Protein AF-A0A7S2C5J1-F1 (afdb_monomer_lite)

Secondary structure (DSSP, 8-state):
----PPPP--HHHHHHHHHHHHHHHHHHHHHHHHHHHHHHHHHHHTSS--------------PPPPP-----PPPPPTT-HHHHSPPPTT---SB-TTT-PBPPTT-SS-SSHHHHHHHHHHH-HHHHHHHHHHHHTTB-TTT--BHHHHHHHHHHHHHHHTTTT-HHHHHHHHHHHHHT-GGGTT-TTTS-B---SS---BPTTSSEEEEESS-GGGTGGG--GGGEEEEEHHHHHHHHHHHHHHHHHHHHHHHHHHHHHHHHHHHHTSS----

InterPro domains:
  IPR002711 HNH endonuclease [PF01844] (207-241)
  IPR003615 HNH nuclease [cd00085] (208-240)

Organism: NCBI:txid236787

Radius of gyration: 29.22 Å; chains: 1; bounding box: 83×90×85 Å

Foldseek 3Di:
DDDDDDDDDDPPVVVVVVVVVVVVVVVVVVVVVVVVVVVVVVVVVVPPDDDDDDDDDDDDDDDDDDDPPPDPDPQPPLDPVVLNDDAPPPAADCAASAPRHGDDPPHRHHNDVVSVQLVCCQVPQVSLVVVQCVVVVLAAPPLRDNLVVLLVVLQVLQVVCLVVLDPVVSLVSNVVSLVVDPSSPPLRPQFDWDPDSRGIDGDVQRFKHWAFCQHVVNPRNSDHSVRIGIHTSRVVVVVVVVVVVVVVVVVVVVVVVVVVVVVVVVVVPPPDDDD

pLDDT: mean 73.04, std 21.31, range [29.31, 97.5]

Structure (mmCIF, N/CA/C/O backbone):
data_AF-A0A7S2C5J1-F1
#
_entry.id   AF-A0A7S2C5J1-F1
#
loop_
_atom_site.group_PDB
_atom_site.id
_atom_site.type_symbol
_atom_site.label_atom_id
_atom_site.label_alt_id
_atom_site.label_comp_id
_atom_site.label_asym_id
_atom_site.label_entity_id
_atom_site.label_seq_id
_atom_site.pdbx_PDB_ins_code
_atom_site.Cartn_x
_atom_site.Cartn_y
_atom_site.Cartn_z
_atom_site.occupancy
_atom_site.B_iso_or_equiv
_atom_site.auth_seq_id
_atom_site.auth_comp_id
_atom_site.auth_asym_id
_atom_site.auth_atom_id
_atom_site.pdbx_PDB_model_num
ATOM 1 N N . GLN A 1 1 ? 61.183 17.930 15.284 1.00 40.16 1 GLN A N 1
ATOM 2 C CA . GLN A 1 1 ? 60.044 18.868 15.178 1.00 40.16 1 GLN A CA 1
ATOM 3 C C . GLN A 1 1 ? 58.793 18.065 14.850 1.00 40.16 1 GLN A C 1
ATOM 5 O O . GLN A 1 1 ? 58.866 17.142 14.051 1.00 40.16 1 GLN A O 1
ATOM 10 N N . HIS A 1 2 ? 57.712 18.337 15.577 1.00 35.53 2 HIS A N 1
ATOM 11 C CA . HIS A 1 2 ? 56.485 17.540 15.660 1.00 35.53 2 HIS A CA 1
ATOM 12 C C . HIS A 1 2 ? 55.591 17.656 14.410 1.00 35.53 2 HIS A C 1
ATOM 14 O O . HIS A 1 2 ? 55.645 18.650 13.693 1.00 35.53 2 HIS A O 1
ATOM 20 N N . GLY A 1 3 ? 54.776 16.620 14.172 1.00 41.25 3 GLY A N 1
ATOM 21 C CA . GLY A 1 3 ? 53.994 16.407 12.952 1.00 41.25 3 GLY A CA 1
ATOM 22 C C . GLY A 1 3 ? 52.766 17.299 12.725 1.00 41.25 3 GLY A C 1
ATOM 23 O O . GLY A 1 3 ? 52.259 17.964 13.624 1.00 41.25 3 GLY A O 1
ATOM 24 N N . MET A 1 4 ? 52.246 17.228 11.495 1.00 36.81 4 MET A N 1
ATOM 25 C CA . MET A 1 4 ? 50.980 17.830 11.069 1.00 36.81 4 MET A CA 1
ATOM 26 C C . MET A 1 4 ? 50.003 16.736 10.616 1.00 36.81 4 MET A C 1
ATOM 28 O O . MET A 1 4 ? 50.278 15.941 9.720 1.00 36.81 4 MET A O 1
ATOM 32 N N . LYS A 1 5 ? 48.855 16.707 11.296 1.00 37.84 5 LYS A N 1
ATOM 33 C CA . LYS A 1 5 ? 47.722 15.789 11.139 1.00 37.84 5 LYS A CA 1
ATOM 34 C C . LYS A 1 5 ? 46.951 16.087 9.844 1.00 37.84 5 LYS A C 1
ATOM 36 O O . LYS A 1 5 ? 46.582 17.235 9.611 1.00 37.84 5 LYS A O 1
ATOM 41 N N . GLN A 1 6 ? 46.603 15.062 9.063 1.00 37.94 6 GLN A N 1
ATOM 42 C CA . GLN A 1 6 ? 45.560 15.178 8.035 1.00 37.94 6 GLN A CA 1
ATOM 43 C C . GLN A 1 6 ? 44.171 14.985 8.670 1.00 37.94 6 GLN A C 1
ATOM 45 O O . GLN A 1 6 ? 43.900 13.964 9.299 1.00 37.94 6 GLN A O 1
ATOM 50 N N . GLY A 1 7 ? 43.304 15.993 8.533 1.00 42.19 7 GLY A N 1
ATOM 51 C CA . GLY A 1 7 ? 41.896 15.974 8.954 1.00 42.19 7 GLY A CA 1
ATOM 52 C C . GLY A 1 7 ? 40.923 15.546 7.835 1.00 42.19 7 GLY A C 1
ATOM 53 O O . GLY A 1 7 ? 41.311 15.464 6.670 1.00 42.19 7 GLY A O 1
ATOM 54 N N . PRO A 1 8 ? 39.639 15.286 8.155 1.00 43.66 8 PRO A N 1
ATOM 55 C CA . PRO A 1 8 ? 38.745 14.460 7.343 1.00 43.66 8 PRO A CA 1
ATOM 56 C C . PRO A 1 8 ? 37.988 15.259 6.269 1.00 43.66 8 PRO A C 1
ATOM 58 O O . PRO A 1 8 ? 37.333 16.258 6.574 1.00 43.66 8 PRO A O 1
ATOM 61 N N . LYS A 1 9 ? 37.960 14.779 5.017 1.00 53.84 9 LYS A N 1
ATOM 62 C CA . LYS A 1 9 ? 37.044 15.289 3.975 1.00 53.84 9 LYS A CA 1
ATOM 63 C C . LYS A 1 9 ? 36.383 14.163 3.157 1.00 53.84 9 LYS A C 1
ATOM 65 O O . LYS A 1 9 ? 36.903 13.795 2.116 1.00 53.84 9 LYS A O 1
ATOM 70 N N . PRO A 1 10 ? 35.194 13.678 3.577 1.00 51.25 10 PRO A N 1
ATOM 71 C CA . PRO A 1 10 ? 34.265 13.011 2.650 1.00 51.25 10 PRO A CA 1
ATOM 72 C C . PRO A 1 10 ? 32.848 13.632 2.597 1.00 51.25 10 PRO A C 1
ATOM 74 O O . PRO A 1 10 ? 32.006 13.202 1.815 1.00 51.25 10 PRO A O 1
ATOM 77 N N . LYS A 1 11 ? 32.530 14.652 3.412 1.00 52.25 11 LYS A N 1
ATOM 78 C CA . LYS A 1 11 ? 31.136 15.138 3.558 1.00 52.25 11 LYS A CA 1
ATOM 79 C C . LYS A 1 11 ? 30.675 16.152 2.497 1.00 52.25 11 LYS A C 1
ATOM 81 O O . LYS A 1 11 ? 29.493 16.170 2.170 1.00 52.25 11 LYS A O 1
ATOM 86 N N . LYS A 1 12 ? 31.569 16.981 1.941 1.00 46.84 12 LYS A N 1
ATOM 87 C CA . LYS A 1 12 ? 31.184 18.040 0.980 1.00 46.84 12 LYS A CA 1
ATOM 88 C C . LYS A 1 12 ? 30.823 17.487 -0.406 1.00 46.84 12 LYS A C 1
ATOM 90 O O . LYS A 1 12 ? 29.844 17.933 -0.997 1.00 46.84 12 LYS A O 1
ATOM 95 N N . GLU A 1 13 ? 31.526 16.458 -0.877 1.00 50.94 13 GLU A N 1
ATOM 96 C CA . GLU A 1 13 ? 31.226 15.809 -2.164 1.00 50.94 13 GLU A CA 1
ATOM 97 C C . GLU A 1 13 ? 29.909 15.022 -2.139 1.00 50.94 13 GLU A C 1
ATOM 99 O O . GLU A 1 13 ? 29.147 15.047 -3.105 1.00 50.94 13 GLU A O 1
ATOM 104 N N . ALA A 1 14 ? 29.586 14.383 -1.010 1.00 50.41 14 ALA A N 1
ATOM 105 C CA . ALA A 1 14 ? 28.314 13.685 -0.833 1.00 50.41 14 ALA A CA 1
ATOM 106 C C . ALA A 1 14 ? 27.110 14.647 -0.880 1.00 50.41 14 ALA A C 1
ATOM 108 O O . ALA A 1 14 ? 26.064 14.314 -1.441 1.00 50.41 14 ALA A O 1
ATOM 109 N N . ILE A 1 15 ? 27.264 15.860 -0.335 1.00 54.00 15 ILE A N 1
ATOM 110 C CA . ILE A 1 15 ? 26.238 16.911 -0.392 1.00 54.00 15 ILE A CA 1
ATOM 111 C C . ILE A 1 15 ? 26.085 17.434 -1.827 1.00 54.00 15 ILE A C 1
ATOM 113 O O . ILE A 1 15 ? 24.958 17.552 -2.305 1.00 54.00 15 ILE A O 1
ATOM 117 N N . ALA A 1 16 ? 27.188 17.656 -2.548 1.00 54.34 16 ALA A N 1
ATOM 118 C CA . ALA A 1 16 ? 27.154 18.098 -3.944 1.00 54.34 16 ALA A CA 1
ATOM 119 C C . ALA A 1 16 ? 26.449 17.085 -4.868 1.00 54.34 16 ALA A C 1
ATOM 121 O O . ALA A 1 16 ? 25.586 17.468 -5.659 1.00 54.34 16 ALA A O 1
ATOM 122 N N . ARG A 1 17 ? 26.724 15.780 -4.710 1.00 52.84 17 ARG A N 1
ATOM 123 C CA . ARG A 1 17 ? 26.042 14.712 -5.470 1.00 52.84 17 ARG A CA 1
ATOM 124 C C . ARG A 1 17 ? 24.546 14.638 -5.161 1.00 52.84 17 ARG A C 1
ATOM 126 O O . ARG A 1 17 ? 23.737 14.421 -6.060 1.00 52.84 17 ARG A O 1
ATOM 133 N N . ARG A 1 18 ? 24.162 14.863 -3.901 1.00 52.12 18 ARG A N 1
ATOM 134 C CA . ARG A 1 18 ? 22.754 14.891 -3.485 1.00 52.12 18 ARG A CA 1
ATOM 135 C C . ARG A 1 18 ? 22.021 16.097 -4.081 1.00 52.12 18 ARG A C 1
ATOM 137 O O . ARG A 1 18 ? 20.921 15.926 -4.590 1.00 52.12 18 ARG A O 1
ATOM 144 N N . LEU A 1 19 ? 22.643 17.278 -4.099 1.00 53.88 19 LEU A N 1
ATOM 145 C CA . LEU A 1 19 ? 22.075 18.484 -4.717 1.00 53.88 19 LEU A CA 1
ATOM 146 C C . LEU A 1 19 ? 21.948 18.364 -6.246 1.00 53.88 19 LEU A C 1
ATOM 148 O O . LEU A 1 19 ? 20.941 18.797 -6.804 1.00 53.88 19 LEU A O 1
ATOM 152 N N . ALA A 1 20 ? 22.907 17.721 -6.919 1.00 53.84 20 ALA A N 1
ATOM 153 C CA . ALA A 1 20 ? 22.817 17.434 -8.353 1.00 53.84 20 ALA A CA 1
ATOM 154 C C . ALA A 1 20 ? 21.648 16.484 -8.683 1.00 53.84 20 ALA A C 1
ATOM 156 O O . ALA A 1 20 ? 20.901 16.727 -9.630 1.00 53.84 20 ALA A O 1
ATOM 157 N N . GLY A 1 21 ? 21.427 15.458 -7.849 1.00 50.69 21 GLY A N 1
ATOM 158 C CA . GLY A 1 21 ? 20.279 14.554 -7.972 1.00 50.69 21 GLY A CA 1
ATOM 159 C C . GLY A 1 21 ? 18.924 15.248 -7.778 1.00 50.69 21 GLY A C 1
ATOM 160 O O . GLY A 1 21 ? 17.979 14.939 -8.501 1.00 50.69 21 GLY A O 1
ATOM 161 N N . LEU A 1 22 ? 18.830 16.224 -6.863 1.00 46.53 22 LEU A N 1
ATOM 162 C CA . LEU A 1 22 ? 17.614 17.033 -6.698 1.00 46.53 22 LEU A CA 1
ATOM 163 C C . LEU A 1 22 ? 17.336 17.919 -7.923 1.00 46.53 22 LEU A C 1
ATOM 165 O O . LEU A 1 22 ? 16.190 17.996 -8.356 1.00 46.53 22 LEU A O 1
ATOM 169 N N . ARG A 1 23 ? 18.366 18.532 -8.523 1.00 45.72 23 ARG A N 1
ATOM 170 C CA . ARG A 1 23 ? 18.203 19.354 -9.737 1.00 45.72 23 ARG A CA 1
ATOM 171 C C . ARG A 1 23 ? 17.744 18.530 -10.944 1.00 45.72 23 ARG A C 1
ATOM 173 O O . ARG A 1 23 ? 16.909 18.988 -11.713 1.00 45.72 23 ARG A O 1
ATOM 180 N N . HIS A 1 24 ? 18.242 17.302 -11.101 1.00 49.94 24 HIS A N 1
ATOM 181 C CA . HIS A 1 24 ? 17.765 16.402 -12.160 1.00 49.94 24 HIS A CA 1
ATOM 182 C C . HIS A 1 24 ? 16.315 15.949 -11.949 1.00 49.94 24 HIS A C 1
ATOM 184 O O . HIS A 1 24 ? 15.566 15.861 -12.918 1.00 49.94 24 HIS A O 1
ATOM 190 N N . ALA A 1 25 ? 15.895 15.719 -10.701 1.00 43.72 25 ALA A N 1
ATOM 191 C CA . ALA A 1 25 ? 14.503 15.391 -10.392 1.00 43.72 25 ALA A CA 1
ATOM 192 C C . ALA A 1 25 ? 13.550 16.564 -10.695 1.00 43.72 25 ALA A C 1
ATOM 194 O O . ALA A 1 25 ? 12.514 16.354 -11.318 1.00 43.72 25 ALA A O 1
ATOM 195 N N . GLN A 1 26 ? 13.937 17.794 -10.342 1.00 53.88 26 GLN A N 1
ATOM 196 C CA . GLN A 1 26 ? 13.155 19.005 -10.631 1.00 53.88 26 GLN A CA 1
ATOM 197 C C . GLN A 1 26 ? 13.023 19.271 -12.140 1.00 53.88 26 GLN A C 1
ATOM 199 O O . GLN A 1 26 ? 11.945 19.621 -12.615 1.00 53.88 26 GLN A O 1
ATOM 204 N N . ASN A 1 27 ? 14.085 19.035 -12.918 1.00 55.38 27 ASN A N 1
ATOM 205 C CA . ASN A 1 27 ? 14.039 19.189 -14.375 1.00 55.38 27 ASN A CA 1
ATOM 206 C C . ASN A 1 27 ? 13.162 18.119 -15.056 1.00 55.38 27 ASN A C 1
ATOM 208 O O . ASN A 1 27 ? 12.497 18.412 -16.048 1.00 55.38 27 ASN A O 1
ATOM 212 N N . ALA A 1 28 ? 13.125 16.893 -14.522 1.00 50.06 28 ALA A N 1
ATOM 213 C CA . ALA A 1 28 ? 12.236 15.839 -15.015 1.00 50.06 28 ALA A CA 1
ATOM 214 C C . ALA A 1 28 ? 10.756 16.134 -14.701 1.00 50.06 28 ALA A C 1
ATOM 216 O O . ALA A 1 28 ? 9.883 15.863 -15.523 1.00 50.06 28 ALA A O 1
ATOM 217 N N . GLU A 1 29 ? 10.475 16.735 -13.543 1.00 49.72 29 GLU A N 1
ATOM 218 C CA . GLU A 1 29 ? 9.134 17.181 -13.153 1.00 49.72 29 GLU A CA 1
ATOM 219 C C . GLU A 1 29 ? 8.631 18.331 -14.045 1.00 49.72 29 GLU A C 1
ATOM 221 O O . GLU A 1 29 ? 7.502 18.279 -14.536 1.00 49.72 29 GLU A O 1
ATOM 226 N N . ALA A 1 30 ? 9.494 19.303 -14.365 1.00 51.12 30 ALA A N 1
ATOM 227 C CA . ALA A 1 30 ? 9.176 20.385 -15.302 1.00 51.12 30 ALA A CA 1
ATOM 228 C C . ALA A 1 30 ? 8.876 19.872 -16.728 1.00 51.12 30 ALA A C 1
ATOM 230 O O . ALA A 1 30 ? 7.955 20.362 -17.382 1.00 51.12 30 ALA A O 1
ATOM 231 N N . ALA A 1 31 ? 9.598 18.845 -17.193 1.00 51.91 31 ALA A N 1
ATOM 232 C CA . ALA A 1 31 ? 9.354 18.213 -18.494 1.00 51.91 31 ALA A CA 1
ATOM 233 C C . ALA A 1 31 ? 8.041 17.401 -18.543 1.00 51.91 31 ALA A C 1
ATOM 235 O O . ALA A 1 31 ? 7.413 17.285 -19.594 1.00 51.91 31 ALA A O 1
ATOM 236 N N . LEU A 1 32 ? 7.595 16.843 -17.412 1.00 49.22 32 LEU A N 1
ATOM 237 C CA . LEU A 1 32 ? 6.304 16.151 -17.320 1.00 49.22 32 LEU A CA 1
ATOM 238 C C . LEU A 1 32 ? 5.129 17.138 -17.273 1.00 49.22 32 LEU A C 1
ATOM 240 O O . LEU A 1 32 ? 4.092 16.881 -17.886 1.00 49.22 32 LEU A O 1
ATOM 244 N N . GLN A 1 33 ? 5.295 18.282 -16.605 1.00 54.78 33 GLN A N 1
ATOM 245 C CA . GLN A 1 33 ? 4.270 19.328 -16.535 1.00 54.78 33 GLN A CA 1
ATOM 246 C C . GLN A 1 33 ? 4.072 20.048 -17.880 1.00 54.78 33 GLN A C 1
ATOM 248 O O . GLN A 1 33 ? 2.931 20.311 -18.265 1.00 54.78 33 GLN A O 1
ATOM 253 N N . SER A 1 34 ? 5.141 20.291 -18.648 1.00 53.09 34 SER A N 1
ATOM 254 C CA . SER A 1 34 ? 5.028 20.874 -19.995 1.00 53.09 34 SER A CA 1
ATOM 255 C C . SER A 1 34 ? 4.317 19.936 -20.982 1.00 53.09 34 SER A C 1
ATOM 257 O O . SER A 1 34 ? 3.474 20.385 -21.760 1.00 53.09 34 SER A O 1
ATOM 259 N N . ASN A 1 35 ? 4.563 18.624 -20.889 1.00 47.28 35 ASN A N 1
ATOM 260 C CA . ASN A 1 35 ? 3.868 17.605 -21.683 1.00 47.28 35 ASN A CA 1
ATOM 261 C C . ASN A 1 35 ? 2.392 17.419 -21.279 1.00 47.28 35 ASN A C 1
ATOM 263 O O . ASN A 1 35 ? 1.554 17.056 -22.107 1.00 47.28 35 ASN A O 1
ATOM 267 N N . ALA A 1 36 ? 2.040 17.683 -20.017 1.00 47.34 36 ALA A N 1
ATOM 268 C CA . ALA A 1 36 ? 0.648 17.688 -19.570 1.00 47.34 36 ALA A CA 1
ATOM 269 C C . ALA A 1 36 ? -0.124 18.907 -20.112 1.00 47.34 36 ALA A C 1
ATOM 271 O O . ALA A 1 36 ? -1.278 18.767 -20.524 1.00 47.34 36 ALA A O 1
ATOM 272 N N . ALA A 1 37 ? 0.520 20.078 -20.187 1.00 49.12 37 ALA A N 1
ATOM 273 C CA . ALA A 1 37 ? -0.078 21.299 -20.728 1.00 49.12 37 ALA A CA 1
ATOM 274 C C . ALA A 1 37 ? -0.353 21.207 -22.243 1.00 49.12 37 ALA A C 1
ATOM 276 O O . ALA A 1 37 ? -1.435 21.582 -22.696 1.00 49.12 37 ALA A O 1
ATOM 277 N N . THR A 1 38 ? 0.562 20.628 -23.028 1.00 49.28 38 THR A N 1
ATOM 278 C CA . THR A 1 38 ? 0.371 20.407 -24.478 1.00 49.28 38 THR A CA 1
ATOM 279 C C . THR A 1 38 ? -0.701 19.355 -24.792 1.00 49.28 38 THR A C 1
ATOM 281 O O . THR A 1 38 ? -1.376 19.416 -25.824 1.00 49.28 38 THR A O 1
ATOM 284 N N . ARG A 1 39 ? -0.936 18.406 -23.879 1.00 47.00 39 ARG A N 1
ATOM 285 C CA . ARG A 1 39 ? -1.997 17.393 -24.003 1.00 47.00 39 ARG A CA 1
ATOM 286 C C . ARG A 1 39 ? -3.384 17.911 -23.593 1.00 47.00 39 ARG A C 1
ATOM 288 O O . ARG A 1 39 ? -4.396 17.396 -24.064 1.00 47.00 39 ARG A O 1
ATOM 295 N N . ALA A 1 40 ? -3.450 18.949 -22.758 1.00 46.38 40 ALA A N 1
ATOM 296 C CA . ALA A 1 40 ? -4.702 19.614 -22.395 1.00 46.38 40 ALA A CA 1
ATOM 297 C C . ALA A 1 40 ? -5.216 20.548 -23.509 1.00 46.38 40 ALA A C 1
ATOM 299 O O . ALA A 1 40 ? -6.418 20.586 -23.776 1.00 46.38 40 ALA A O 1
ATOM 300 N N . THR A 1 41 ? -4.322 21.241 -24.223 1.00 49.09 41 THR A N 1
ATOM 301 C CA . THR A 1 41 ? -4.695 22.160 -25.317 1.00 49.09 41 THR A CA 1
ATOM 302 C C . THR A 1 41 ? -5.180 21.434 -26.575 1.00 49.09 41 THR A C 1
ATOM 304 O O . THR A 1 41 ? -6.093 21.909 -27.250 1.00 49.09 41 THR A O 1
ATOM 307 N N . THR A 1 42 ? -4.652 20.240 -26.859 1.00 49.53 42 THR A N 1
ATOM 308 C CA . THR A 1 42 ? -5.108 19.389 -27.977 1.00 49.53 42 THR A CA 1
ATOM 309 C C . THR A 1 42 ? -6.482 18.761 -27.725 1.00 49.53 42 THR A C 1
ATOM 311 O O . THR A 1 42 ? -7.263 18.605 -28.662 1.00 49.53 42 THR A O 1
ATOM 314 N N . LYS A 1 43 ? -6.836 18.485 -26.461 1.00 42.91 43 LYS A N 1
ATOM 315 C CA . LYS A 1 43 ? -8.164 17.974 -26.075 1.00 42.91 43 LYS A CA 1
ATOM 316 C C . LYS A 1 43 ? -9.252 19.058 -26.070 1.00 42.91 43 LYS A C 1
ATOM 318 O O . LYS A 1 43 ? -10.406 18.747 -26.339 1.00 42.91 43 LYS A O 1
ATOM 323 N N . ALA A 1 44 ? -8.899 20.319 -25.815 1.00 42.97 44 ALA A N 1
ATOM 324 C CA . ALA A 1 44 ? -9.846 21.437 -25.868 1.00 42.97 44 ALA A CA 1
ATOM 325 C C . ALA A 1 44 ? -10.217 21.846 -27.308 1.00 42.97 44 ALA A C 1
ATOM 327 O O . ALA A 1 44 ? -11.329 22.309 -27.540 1.00 42.97 44 ALA A O 1
ATOM 328 N N . LYS A 1 45 ? -9.321 21.643 -28.286 1.00 40.72 45 LYS A N 1
ATOM 329 C CA . LYS A 1 45 ? -9.561 22.023 -29.692 1.00 40.72 45 LYS A CA 1
ATOM 330 C C . LYS A 1 45 ? -10.379 20.994 -30.490 1.00 40.72 45 LYS A C 1
ATOM 332 O O . LYS A 1 45 ? -10.937 21.345 -31.521 1.00 40.72 45 LYS A O 1
ATOM 337 N N . ALA A 1 46 ? -10.489 19.757 -29.999 1.00 44.47 46 ALA A N 1
ATOM 338 C CA . ALA A 1 46 ? -11.265 18.688 -30.637 1.00 44.47 46 ALA A CA 1
ATOM 339 C C . ALA A 1 46 ? -12.775 18.724 -30.312 1.00 44.47 46 ALA A C 1
ATOM 341 O O . ALA A 1 46 ? -13.550 18.027 -30.958 1.00 44.47 46 ALA A O 1
ATOM 342 N N . SER A 1 47 ? -13.201 19.533 -29.336 1.00 42.41 47 SER A N 1
ATOM 343 C CA . SER A 1 47 ? -14.581 19.533 -28.818 1.00 42.41 47 SER A CA 1
ATOM 344 C C . SER A 1 47 ? -15.467 20.659 -29.373 1.00 42.41 47 SER A C 1
ATOM 346 O O . SER A 1 47 ? -16.619 20.764 -28.964 1.00 42.41 47 SER A O 1
ATOM 348 N N . SER A 1 48 ? -14.957 21.505 -30.280 1.00 41.84 48 SER A N 1
ATOM 349 C CA . SER A 1 48 ? -15.601 22.786 -30.635 1.00 41.84 48 SER A CA 1
ATOM 350 C C . SER A 1 48 ? -16.030 22.939 -32.098 1.00 41.84 48 SER A C 1
ATOM 352 O O . SER A 1 48 ? -16.325 24.054 -32.516 1.00 41.84 48 SER A O 1
ATOM 354 N N . SER A 1 49 ? -16.073 21.879 -32.908 1.00 36.44 49 SER A N 1
ATOM 355 C CA . SER A 1 49 ? -16.488 22.023 -34.311 1.00 36.44 49 SER A CA 1
ATOM 356 C C . SER A 1 49 ? -17.321 20.846 -34.808 1.00 36.44 49 SER A C 1
ATOM 358 O O . SER A 1 49 ? -16.794 19.881 -35.359 1.00 36.44 49 SER A O 1
ATOM 360 N N . SER A 1 50 ? -18.640 20.961 -34.658 1.00 37.59 50 SER A N 1
ATOM 361 C CA . SER A 1 50 ? -19.616 20.177 -35.415 1.00 37.59 50 SER A CA 1
ATOM 362 C C . SER A 1 50 ? -20.772 21.078 -35.863 1.00 37.59 50 SER A C 1
ATOM 364 O O . SER A 1 50 ? -21.666 21.358 -35.069 1.00 37.59 50 SER A O 1
ATOM 366 N N . SER A 1 51 ? -20.758 21.503 -37.133 1.00 32.69 51 SER A N 1
ATOM 367 C CA . SER A 1 51 ? -21.960 21.881 -37.901 1.00 32.69 51 SER A CA 1
ATOM 368 C C . SER A 1 51 ? -21.681 21.985 -39.417 1.00 32.69 51 SER A C 1
ATOM 370 O O . SER A 1 51 ? -21.075 22.945 -39.878 1.00 32.69 51 SER A O 1
ATOM 372 N N . LEU A 1 52 ? -22.117 20.941 -40.137 1.00 33.91 52 LEU A N 1
ATOM 373 C CA . LEU A 1 52 ? -22.780 20.863 -41.459 1.00 33.91 52 LEU A CA 1
ATOM 374 C C . LEU A 1 52 ? -22.410 21.860 -42.591 1.00 33.91 52 LEU A C 1
ATOM 376 O O . LEU A 1 52 ? -22.752 23.035 -42.503 1.00 33.91 52 LEU A O 1
ATOM 380 N N . SER A 1 53 ? -21.937 21.350 -43.745 1.00 32.81 53 SER A N 1
ATOM 381 C CA . SER A 1 53 ? -22.675 21.281 -45.042 1.00 32.81 53 SER A CA 1
ATOM 382 C C . SER A 1 53 ? -21.755 21.073 -46.269 1.00 32.81 53 SER A C 1
ATOM 384 O O . SER A 1 53 ? -20.580 21.417 -46.265 1.00 32.81 53 SER A O 1
ATOM 386 N N . SER A 1 54 ? -22.342 20.459 -47.297 1.00 33.12 54 SER A N 1
ATOM 387 C CA . SER A 1 54 ? -21.816 19.710 -48.452 1.00 33.12 54 SER A CA 1
ATOM 388 C C . SER A 1 54 ? -21.135 20.505 -49.584 1.00 33.12 54 SER A C 1
ATOM 390 O O . SER A 1 54 ? -21.562 21.621 -49.865 1.00 33.12 54 SER A O 1
ATOM 392 N N . SER A 1 55 ? -20.200 19.876 -50.330 1.00 32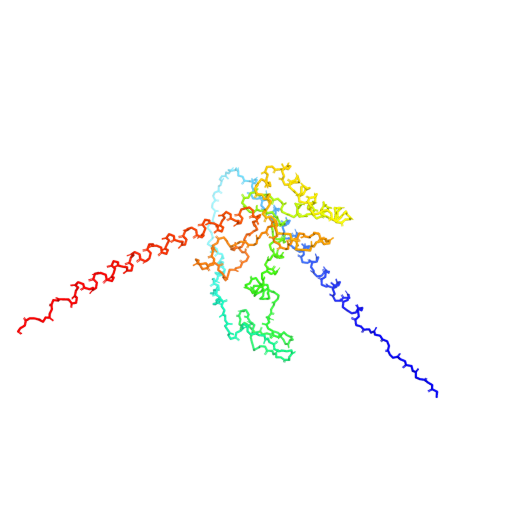.03 55 SER A N 1
ATOM 393 C CA . SER A 1 55 ? -20.218 19.699 -51.813 1.00 32.03 55 SER A CA 1
ATOM 394 C C . SER A 1 55 ? -18.917 19.087 -52.391 1.00 32.03 55 SER A C 1
ATOM 396 O O . SER A 1 55 ? -17.832 19.616 -52.198 1.00 32.03 55 SER A O 1
ATOM 398 N N . SER A 1 56 ? -19.098 17.979 -53.120 1.00 31.22 56 SER A N 1
ATOM 399 C CA . SER A 1 56 ? -18.430 17.441 -54.326 1.00 31.22 56 SER A CA 1
ATOM 400 C C . SER A 1 56 ? -16.905 17.483 -54.593 1.00 31.22 56 SER A C 1
ATOM 402 O O . SER A 1 56 ? -16.301 18.532 -54.762 1.00 31.22 56 SER A O 1
ATOM 404 N N . ALA A 1 57 ? -16.417 16.266 -54.896 1.00 29.81 57 ALA A N 1
ATOM 405 C CA . ALA A 1 57 ? -15.423 15.850 -55.903 1.00 29.81 57 ALA A CA 1
ATOM 406 C C . ALA A 1 57 ? -13.925 16.177 -55.712 1.00 29.81 57 ALA A C 1
ATOM 408 O O . ALA A 1 57 ? -13.476 17.284 -55.973 1.00 29.81 57 ALA A O 1
ATOM 409 N N . ALA A 1 58 ? -13.123 15.143 -55.424 1.00 29.31 58 ALA A N 1
ATOM 410 C CA . ALA A 1 58 ? -12.182 14.538 -56.384 1.00 29.31 58 ALA A CA 1
ATOM 411 C C . ALA A 1 58 ? -11.319 13.465 -55.695 1.00 29.31 58 ALA A C 1
ATOM 413 O O . ALA A 1 58 ? -10.810 13.643 -54.591 1.00 29.31 58 ALA A O 1
ATOM 414 N N . SER A 1 59 ? -11.176 12.333 -56.376 1.00 37.53 59 SER A N 1
ATOM 415 C CA . SER A 1 59 ? -10.396 11.161 -55.993 1.00 37.53 59 SER A CA 1
ATOM 416 C C . SER A 1 59 ? -8.914 11.477 -55.792 1.00 37.53 59 SER A C 1
ATOM 418 O O . SER A 1 59 ? -8.294 12.072 -56.668 1.00 37.53 59 SER A O 1
ATOM 420 N N . SER A 1 60 ? -8.321 10.988 -54.701 1.00 31.59 60 SER A N 1
ATOM 421 C CA . SER A 1 60 ? -6.905 10.598 -54.635 1.00 31.59 60 SER A CA 1
ATOM 422 C C . SER A 1 60 ? -6.678 9.692 -53.428 1.00 31.59 60 SER A C 1
ATOM 424 O O . SER A 1 60 ? -6.829 10.079 -52.273 1.00 31.59 60 SER A O 1
ATOM 426 N N . SER A 1 61 ? -6.352 8.447 -53.741 1.00 43.22 61 SER A N 1
ATOM 427 C CA . SER A 1 61 ? -5.914 7.380 -52.854 1.00 43.22 61 SER A CA 1
ATOM 428 C C . SER A 1 61 ? -4.697 7.786 -52.018 1.00 43.22 61 SER A C 1
ATOM 430 O O . SER A 1 61 ? -3.623 8.019 -52.570 1.00 43.22 61 SER A O 1
ATOM 432 N N . ALA A 1 62 ? -4.839 7.790 -50.693 1.00 32.53 62 ALA A N 1
ATOM 433 C CA . ALA A 1 62 ? -3.716 7.816 -49.763 1.00 32.53 62 ALA A CA 1
ATOM 434 C C . ALA A 1 62 ? -4.025 6.900 -48.571 1.00 32.53 62 ALA A C 1
ATOM 436 O O . ALA A 1 62 ? -4.960 7.124 -47.804 1.00 32.53 62 ALA A O 1
ATOM 437 N N . THR A 1 63 ? -3.255 5.823 -48.464 1.00 43.03 63 THR A N 1
ATOM 438 C CA . THR A 1 63 ? -3.288 4.843 -47.374 1.00 43.03 63 THR A CA 1
ATOM 439 C C . THR A 1 63 ? -2.939 5.493 -46.028 1.00 43.03 63 THR A C 1
ATOM 441 O O . THR A 1 63 ? -2.011 6.305 -45.987 1.00 43.03 63 THR A O 1
ATOM 444 N N . PRO A 1 64 ? -3.600 5.130 -44.914 1.00 39.06 64 PRO A N 1
ATOM 445 C CA . PRO A 1 64 ? -3.230 5.638 -43.597 1.00 39.06 64 PRO A CA 1
ATOM 446 C C . PRO A 1 64 ? -1.873 5.067 -43.137 1.00 39.06 64 PRO A C 1
ATOM 448 O O . PRO A 1 64 ? -1.571 3.906 -43.424 1.00 39.06 64 PRO A O 1
ATOM 451 N N . PRO A 1 65 ? -1.051 5.851 -42.413 1.00 35.12 65 PRO A N 1
ATOM 452 C CA . PRO A 1 65 ? 0.246 5.402 -41.926 1.00 35.12 65 PRO A CA 1
ATOM 453 C C . PRO A 1 65 ? 0.077 4.329 -40.848 1.00 35.12 65 PRO A C 1
ATOM 455 O O . PRO A 1 65 ? -0.572 4.533 -39.821 1.00 35.12 65 PRO A O 1
ATOM 458 N N . THR A 1 66 ? 0.696 3.181 -41.099 1.00 33.38 66 THR A N 1
ATOM 459 C CA . THR A 1 66 ? 0.808 2.041 -40.195 1.00 33.38 66 THR A CA 1
ATOM 460 C C . THR A 1 66 ? 1.449 2.482 -38.879 1.00 33.38 66 THR A C 1
ATOM 462 O O . THR A 1 66 ? 2.602 2.914 -38.840 1.00 33.38 66 THR A O 1
ATOM 465 N N . THR A 1 67 ? 0.707 2.375 -37.782 1.00 37.47 67 THR A N 1
ATOM 466 C CA . THR A 1 67 ? 1.251 2.505 -36.430 1.00 37.47 67 THR A CA 1
ATOM 467 C C . THR A 1 67 ? 2.217 1.343 -36.167 1.00 37.47 67 THR A C 1
ATOM 469 O O . THR A 1 67 ? 1.871 0.192 -36.449 1.00 37.47 67 THR A O 1
ATOM 472 N N . PRO A 1 68 ? 3.433 1.577 -35.635 1.00 37.44 68 PRO A N 1
ATOM 473 C CA . PRO A 1 68 ? 4.299 0.473 -35.260 1.00 37.44 68 PRO A CA 1
ATOM 474 C C . PRO A 1 68 ? 3.675 -0.251 -34.066 1.00 37.44 68 PRO A C 1
ATOM 476 O O . PRO A 1 68 ? 3.539 0.296 -32.971 1.00 37.44 68 PRO A O 1
ATOM 479 N N . SER A 1 69 ? 3.273 -1.491 -34.326 1.00 32.72 69 SER A N 1
ATOM 480 C CA . SER A 1 69 ? 2.818 -2.477 -33.356 1.00 32.72 69 SER A CA 1
ATOM 481 C C . SER A 1 69 ? 3.836 -2.602 -32.220 1.00 32.72 69 SER A C 1
ATOM 483 O O . SER A 1 69 ? 4.887 -3.226 -32.376 1.00 32.72 69 SER A O 1
ATOM 485 N N . VAL A 1 70 ? 3.531 -2.005 -31.065 1.00 38.41 70 VAL A N 1
ATOM 486 C CA . VAL A 1 70 ? 4.255 -2.250 -29.816 1.00 38.41 70 VAL A CA 1
ATOM 487 C C . VAL A 1 70 ? 3.951 -3.686 -29.406 1.00 38.41 70 VAL A C 1
ATOM 489 O O . VAL A 1 70 ? 2.897 -3.984 -28.848 1.00 38.41 70 VAL A O 1
ATOM 492 N N . VAL A 1 71 ? 4.868 -4.591 -29.736 1.00 34.91 71 VAL A N 1
ATOM 493 C CA . VAL A 1 71 ? 4.862 -5.962 -29.228 1.00 34.91 71 VAL A CA 1
ATOM 494 C C . VAL A 1 71 ? 4.901 -5.926 -27.694 1.00 34.91 71 VAL A C 1
ATOM 496 O O . VAL A 1 71 ? 5.774 -5.261 -27.128 1.00 34.91 71 VAL A O 1
ATOM 499 N N . PRO A 1 72 ? 3.984 -6.617 -26.994 1.00 40.50 72 PRO A N 1
ATOM 500 C CA . PRO A 1 72 ? 4.062 -6.747 -25.550 1.00 40.50 72 PRO A CA 1
ATOM 501 C C . PRO A 1 72 ? 5.289 -7.594 -25.203 1.00 40.50 72 PRO A C 1
ATOM 503 O O . PRO A 1 72 ? 5.325 -8.799 -25.449 1.00 40.50 72 PRO A O 1
ATOM 506 N N . SER A 1 73 ? 6.317 -6.946 -24.651 1.00 45.50 73 SER A N 1
ATOM 507 C CA . SER A 1 73 ? 7.500 -7.625 -24.128 1.00 45.50 73 SER A CA 1
ATOM 508 C C . SER A 1 73 ? 7.076 -8.678 -23.096 1.00 45.50 73 SER A C 1
ATOM 510 O O . SER A 1 73 ? 6.336 -8.336 -22.166 1.00 45.50 73 SER A O 1
ATOM 512 N N . PRO A 1 74 ? 7.528 -9.939 -23.218 1.00 44.09 74 PRO A N 1
ATOM 513 C CA . PRO A 1 74 ? 7.176 -10.985 -22.269 1.00 44.09 74 PRO A CA 1
ATOM 514 C C . PRO A 1 74 ? 7.658 -10.575 -20.879 1.00 44.09 74 PRO A C 1
ATOM 516 O O . PRO A 1 74 ? 8.827 -10.237 -20.683 1.00 44.09 74 PRO A O 1
ATOM 519 N N . SER A 1 75 ? 6.741 -10.571 -19.911 1.00 44.97 75 SER A N 1
ATOM 520 C CA . SER A 1 75 ? 7.068 -10.291 -18.517 1.00 44.97 75 SER A CA 1
ATOM 521 C C . SER A 1 75 ? 8.134 -11.293 -18.058 1.00 44.97 75 SER A C 1
ATOM 523 O O . SER A 1 75 ? 7.845 -12.495 -18.057 1.00 44.97 75 SER A O 1
ATOM 525 N N . PRO A 1 76 ? 9.351 -10.853 -17.687 1.00 49.41 76 PRO A N 1
ATOM 526 C CA . PRO A 1 76 ? 10.386 -11.776 -17.253 1.00 49.41 76 PRO A CA 1
ATOM 527 C C . PRO A 1 76 ? 9.912 -12.532 -16.010 1.00 49.41 76 PRO A C 1
ATOM 529 O O . PRO A 1 76 ? 9.147 -12.003 -15.191 1.00 49.41 76 PRO A O 1
ATOM 532 N N . SER A 1 77 ? 10.354 -13.789 -15.898 1.00 51.12 77 SER A N 1
ATOM 533 C CA . SER A 1 77 ? 9.999 -14.657 -14.779 1.00 51.12 77 SER A CA 1
ATOM 534 C C . SER A 1 77 ? 10.253 -13.942 -13.449 1.00 51.12 77 SER A C 1
ATOM 536 O O . SER A 1 77 ? 11.180 -13.141 -13.300 1.00 51.12 77 SER A O 1
ATOM 538 N N . ARG A 1 78 ? 9.380 -14.216 -12.477 1.00 49.16 78 ARG A N 1
ATOM 539 C CA . ARG A 1 78 ? 9.287 -13.503 -11.197 1.00 49.16 78 ARG A CA 1
ATOM 540 C C . ARG A 1 78 ? 10.616 -13.413 -10.436 1.00 49.16 78 ARG A C 1
ATOM 542 O O . ARG A 1 78 ? 10.797 -12.493 -9.647 1.00 49.16 78 ARG A O 1
ATOM 549 N N . PHE A 1 79 ? 11.517 -14.359 -10.678 1.00 49.94 79 PHE A N 1
ATOM 550 C CA . PHE A 1 79 ? 12.880 -14.384 -10.180 1.00 49.94 79 PHE A CA 1
ATOM 551 C C . PHE A 1 79 ? 13.754 -15.044 -11.241 1.00 49.94 79 PHE A C 1
ATOM 553 O O . PHE A 1 79 ? 13.871 -16.265 -11.285 1.00 49.94 79 PHE A O 1
ATOM 560 N N . ASP A 1 80 ? 14.393 -14.238 -12.081 1.00 56.97 80 ASP A N 1
ATOM 561 C CA . ASP A 1 80 ? 15.570 -14.709 -12.797 1.00 56.97 80 ASP A CA 1
ATOM 562 C C . ASP A 1 80 ? 16.690 -14.889 -11.765 1.00 56.97 80 ASP A C 1
ATOM 564 O O . ASP A 1 80 ? 17.374 -13.934 -11.401 1.00 56.97 80 ASP A O 1
ATOM 568 N N . VAL A 1 81 ? 16.803 -16.097 -11.207 1.00 55.06 81 VAL A N 1
ATOM 569 C CA . VAL A 1 81 ? 17.760 -16.430 -10.140 1.00 55.06 81 VAL A CA 1
ATOM 570 C C . VAL A 1 81 ? 19.194 -16.131 -10.581 1.00 55.06 81 VAL A C 1
ATOM 572 O O . VAL A 1 81 ? 19.973 -15.617 -9.778 1.00 55.06 81 VAL A O 1
ATOM 575 N N . ALA A 1 82 ? 19.515 -16.349 -11.861 1.00 54.25 82 ALA A N 1
ATOM 576 C CA . ALA A 1 82 ? 20.833 -16.064 -12.424 1.00 54.25 82 ALA A CA 1
ATOM 577 C C . ALA A 1 82 ? 21.156 -14.562 -12.401 1.00 54.25 82 ALA A C 1
ATOM 579 O O . ALA A 1 82 ? 22.310 -14.163 -12.269 1.00 54.25 82 ALA A O 1
ATOM 580 N N . ARG A 1 83 ? 20.129 -13.710 -12.470 1.00 56.94 83 ARG A N 1
ATOM 581 C CA . ARG A 1 83 ? 20.275 -12.248 -12.499 1.00 56.94 83 ARG A CA 1
ATOM 582 C C . ARG A 1 83 ? 19.894 -11.568 -11.194 1.00 56.94 83 ARG A C 1
ATOM 584 O O . ARG A 1 83 ? 20.185 -10.388 -11.033 1.00 56.94 83 ARG A O 1
ATOM 591 N N . ALA A 1 84 ? 19.249 -12.272 -10.265 1.00 59.09 84 ALA A N 1
ATOM 592 C CA . ALA A 1 84 ? 18.795 -11.755 -8.977 1.00 59.09 84 ALA A CA 1
ATOM 593 C C . ALA A 1 84 ? 19.940 -11.554 -7.966 1.00 59.09 84 ALA A C 1
ATOM 595 O O . ALA A 1 84 ? 19.749 -10.842 -6.976 1.00 59.09 84 ALA A O 1
ATOM 596 N N . GLY A 1 85 ? 21.123 -12.116 -8.234 1.00 62.25 85 GLY A N 1
ATOM 597 C CA . GLY A 1 85 ? 22.302 -12.044 -7.370 1.00 62.25 85 GLY A CA 1
ATOM 598 C C . GLY A 1 85 ? 22.811 -10.626 -7.085 1.00 62.25 85 GLY A C 1
ATOM 599 O O . GLY A 1 85 ? 22.518 -9.664 -7.802 1.00 62.25 85 GLY A O 1
ATOM 600 N N . PHE A 1 86 ? 23.574 -10.485 -6.004 1.00 65.19 86 PHE A N 1
ATOM 601 C CA . PHE A 1 86 ? 24.365 -9.286 -5.731 1.00 65.19 86 PHE A CA 1
ATOM 602 C C . PHE A 1 86 ? 25.535 -9.243 -6.719 1.00 65.19 86 PHE A C 1
ATOM 604 O O . PHE A 1 86 ? 26.275 -10.213 -6.818 1.00 65.19 86 PHE A O 1
ATOM 611 N N . ILE A 1 87 ? 25.692 -8.139 -7.449 1.00 66.69 87 ILE A N 1
ATOM 612 C CA . ILE A 1 87 ? 26.855 -7.935 -8.321 1.00 66.69 87 ILE A CA 1
ATOM 613 C C . ILE A 1 87 ? 27.947 -7.350 -7.432 1.00 66.69 87 ILE A C 1
ATOM 615 O O . ILE A 1 87 ? 27.743 -6.279 -6.849 1.00 66.69 87 ILE A O 1
ATOM 619 N N . GLY A 1 88 ? 29.067 -8.063 -7.281 1.00 64.00 88 GLY A N 1
ATOM 620 C CA . GLY A 1 88 ? 30.173 -7.638 -6.423 1.00 64.00 88 GLY A CA 1
ATOM 621 C C . GLY A 1 88 ? 30.699 -6.257 -6.815 1.00 64.00 88 GLY A C 1
ATOM 622 O O . GLY A 1 88 ? 30.519 -5.819 -7.945 1.00 64.00 88 GLY A O 1
ATOM 623 N N . ASN A 1 89 ? 31.389 -5.542 -5.919 1.00 67.94 89 ASN A N 1
ATOM 624 C CA . ASN A 1 89 ? 31.826 -4.154 -6.155 1.00 67.94 89 ASN A CA 1
ATOM 625 C C . ASN A 1 89 ? 32.777 -3.949 -7.355 1.00 67.94 89 ASN A C 1
ATOM 627 O O . ASN A 1 89 ? 32.935 -2.797 -7.749 1.00 67.94 89 ASN A O 1
ATOM 631 N N . ASN A 1 90 ? 33.298 -5.009 -7.988 1.00 72.44 90 ASN A N 1
ATOM 632 C CA . ASN A 1 90 ? 34.114 -4.944 -9.214 1.00 72.44 90 ASN A CA 1
ATOM 633 C C . ASN A 1 90 ? 33.533 -5.689 -10.436 1.00 72.44 90 ASN A C 1
ATOM 635 O O . ASN A 1 90 ? 34.135 -5.653 -11.501 1.00 72.44 90 ASN A O 1
ATOM 639 N N . GLU A 1 91 ? 32.367 -6.328 -10.329 1.00 75.25 91 GLU A N 1
ATOM 640 C CA . GLU A 1 91 ? 31.773 -7.100 -11.429 1.00 75.25 91 GLU A CA 1
ATOM 641 C C . GLU A 1 91 ? 30.855 -6.251 -12.327 1.00 75.25 91 GLU A C 1
ATOM 643 O O . GLU A 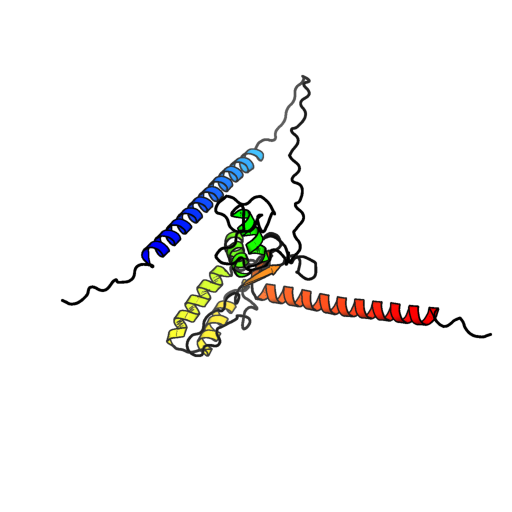1 91 ? 30.192 -5.308 -11.874 1.00 75.25 91 GLU A O 1
ATOM 648 N N . VAL A 1 92 ? 30.812 -6.576 -13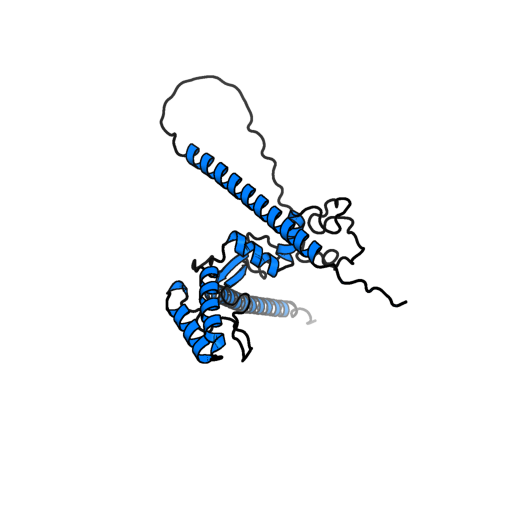.616 1.00 77.38 92 VAL A N 1
ATOM 649 C CA . VAL A 1 92 ? 29.957 -5.940 -14.627 1.00 77.38 92 VAL A CA 1
ATOM 650 C C . VAL A 1 92 ? 29.211 -7.050 -15.352 1.00 77.38 92 VAL A C 1
ATOM 652 O O . VAL A 1 92 ? 29.833 -8.007 -15.799 1.00 77.38 92 VAL A O 1
ATOM 655 N N . LEU A 1 93 ? 27.885 -6.945 -15.447 1.00 80.62 93 LEU A N 1
ATOM 656 C CA . LEU A 1 93 ? 27.105 -7.895 -16.239 1.00 80.62 93 LEU A CA 1
ATOM 657 C C . LEU A 1 93 ? 27.367 -7.691 -17.733 1.00 80.62 93 LEU A C 1
ATOM 659 O O . LEU A 1 93 ? 27.498 -6.565 -18.195 1.00 80.62 93 LEU A O 1
ATOM 663 N N . GLU A 1 94 ? 27.343 -8.770 -18.507 1.00 83.56 94 GLU A N 1
ATOM 664 C CA . GLU A 1 94 ? 27.480 -8.703 -19.971 1.00 83.56 94 GLU A CA 1
ATOM 665 C C . GLU A 1 94 ? 26.254 -8.063 -20.647 1.00 83.56 94 GLU A C 1
ATOM 667 O O . GLU A 1 94 ? 26.338 -7.529 -21.752 1.00 83.56 94 GLU A O 1
ATOM 672 N N . SER A 1 95 ? 25.101 -8.071 -19.970 1.00 88.94 95 SER A N 1
ATOM 673 C CA . SER A 1 95 ? 23.850 -7.500 -20.468 1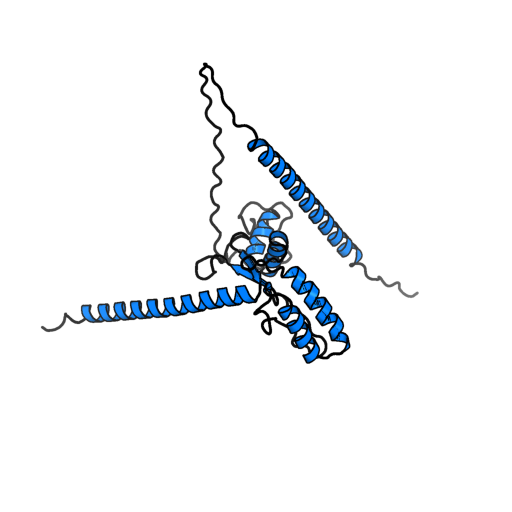.00 88.94 95 SER A CA 1
ATOM 674 C C . SER A 1 95 ? 23.000 -6.876 -19.359 1.00 88.94 95 SER A C 1
ATOM 676 O O . SER A 1 95 ? 23.127 -7.178 -18.169 1.00 88.94 95 SER A O 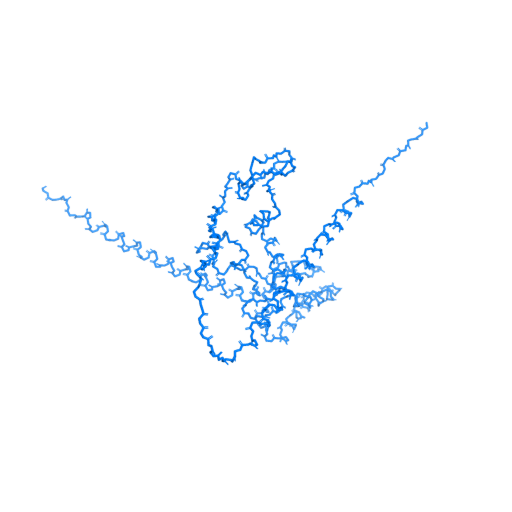1
ATOM 678 N N . CYS A 1 96 ? 22.082 -5.988 -19.745 1.00 89.69 96 CYS A N 1
ATOM 679 C CA . CYS A 1 96 ? 21.197 -5.285 -18.827 1.00 89.69 96 CYS A CA 1
ATOM 680 C C . CYS A 1 96 ? 20.272 -6.234 -18.077 1.00 89.69 96 CYS A C 1
ATOM 682 O O . CYS A 1 96 ? 19.334 -6.742 -18.682 1.00 89.69 96 CYS A O 1
ATOM 684 N N . ARG A 1 97 ? 20.433 -6.332 -16.751 1.00 86.69 97 ARG A N 1
ATOM 685 C CA . ARG A 1 97 ? 19.675 -7.142 -15.772 1.00 86.69 97 ARG A CA 1
ATOM 686 C C . ARG A 1 97 ? 18.149 -7.145 -15.922 1.00 86.69 97 ARG A C 1
ATOM 688 O O . ARG A 1 97 ? 17.492 -8.042 -15.408 1.00 86.69 97 ARG A O 1
ATOM 695 N N . TRP A 1 98 ? 17.590 -6.146 -16.594 1.00 87.81 98 TRP A N 1
ATOM 696 C CA . TRP A 1 98 ? 16.175 -6.084 -16.929 1.00 87.81 98 TRP A CA 1
ATOM 697 C C . TRP A 1 98 ? 15.905 -6.587 -18.352 1.00 87.81 98 TRP A C 1
ATOM 699 O O . TRP A 1 98 ? 15.411 -7.695 -18.522 1.00 87.81 98 TRP A O 1
ATOM 709 N N . CYS A 1 99 ? 16.275 -5.816 -19.379 1.00 89.75 99 CYS A N 1
ATOM 710 C CA . CYS A 1 99 ? 15.876 -6.085 -20.766 1.00 89.75 99 CYS A CA 1
ATOM 711 C C . CYS A 1 99 ? 16.820 -7.005 -21.557 1.00 89.75 99 CYS A C 1
ATOM 713 O O . CYS A 1 99 ? 16.561 -7.265 -22.724 1.00 89.75 99 CYS A O 1
ATOM 715 N N . ALA A 1 100 ? 17.936 -7.432 -20.961 1.00 89.94 100 ALA A N 1
ATOM 716 C CA . ALA A 1 100 ? 19.025 -8.163 -21.622 1.00 89.94 100 ALA A CA 1
ATOM 717 C C . ALA A 1 100 ? 19.706 -7.418 -22.792 1.00 89.94 100 ALA A C 1
ATOM 719 O O . ALA A 1 100 ? 20.518 -7.998 -23.502 1.00 89.94 100 ALA A O 1
ATOM 720 N N . GLY A 1 101 ? 19.447 -6.117 -22.955 1.00 89.50 101 GLY A N 1
ATOM 721 C CA . GLY A 1 101 ? 20.136 -5.277 -23.936 1.00 89.50 101 GLY A CA 1
ATOM 722 C C . GLY A 1 101 ? 21.591 -4.953 -23.560 1.00 89.50 101 GLY A C 1
ATOM 723 O O . GLY A 1 101 ? 21.999 -5.180 -22.415 1.00 89.50 101 GLY A O 1
ATOM 724 N N . PRO A 1 102 ? 22.368 -4.376 -24.492 1.00 92.19 102 PRO A N 1
ATOM 725 C CA . PRO A 1 102 ? 23.771 -4.041 -24.265 1.00 92.19 102 PRO A CA 1
ATOM 726 C C . PRO A 1 102 ? 23.928 -3.003 -23.147 1.00 92.19 102 PRO A C 1
ATOM 728 O O . PRO A 1 102 ? 23.140 -2.058 -23.035 1.00 92.19 102 PRO A O 1
ATOM 731 N N . LEU A 1 103 ? 24.955 -3.171 -22.311 1.00 89.69 103 LEU A N 1
ATOM 732 C CA . LEU A 1 103 ? 25.312 -2.170 -21.309 1.00 89.69 103 LEU A CA 1
ATOM 733 C C . LEU A 1 103 ? 26.194 -1.072 -21.919 1.00 89.69 103 LEU A C 1
ATOM 735 O O . LEU A 1 103 ? 27.124 -1.373 -22.667 1.00 89.69 103 LEU A O 1
ATOM 739 N N . PRO A 1 104 ? 25.961 0.208 -21.580 1.00 88.50 104 PRO A N 1
ATOM 740 C CA . PRO A 1 104 ? 26.913 1.259 -21.909 1.00 88.50 104 PRO A CA 1
ATOM 741 C C . PRO A 1 104 ? 28.222 1.049 -21.132 1.00 88.50 104 PRO A C 1
ATOM 743 O O . PRO A 1 104 ? 28.216 0.494 -20.036 1.00 88.50 104 PRO A O 1
ATOM 746 N N . LYS A 1 105 ? 29.339 1.557 -21.673 1.00 81.62 105 LYS A N 1
ATOM 747 C CA . LYS A 1 105 ? 30.724 1.261 -21.238 1.00 81.62 105 LYS A CA 1
ATOM 748 C C . LYS A 1 105 ? 31.019 1.406 -19.733 1.00 81.62 105 LYS A C 1
ATOM 750 O O . LYS A 1 105 ? 31.978 0.818 -19.255 1.00 81.62 105 LYS A O 1
ATOM 755 N N . GLN A 1 106 ? 30.242 2.201 -18.993 1.00 82.69 106 GLN A N 1
ATOM 756 C CA . GLN A 1 106 ? 30.426 2.430 -17.550 1.00 82.69 106 GLN A CA 1
ATOM 757 C C . GLN A 1 106 ? 29.292 1.857 -16.681 1.00 82.69 106 GLN A C 1
ATOM 759 O O . GLN A 1 106 ? 29.344 1.954 -15.454 1.00 82.69 106 GLN A O 1
ATOM 764 N N . ALA A 1 107 ? 28.243 1.288 -17.282 1.00 85.25 107 ALA A N 1
ATOM 765 C CA . ALA A 1 107 ? 27.151 0.695 -16.524 1.00 85.25 107 ALA A CA 1
ATOM 766 C C . ALA A 1 107 ? 27.458 -0.752 -16.161 1.00 85.25 107 ALA A C 1
ATOM 768 O O . ALA A 1 107 ? 28.004 -1.516 -16.946 1.00 85.25 107 ALA A O 1
ATOM 769 N N . ARG A 1 108 ? 27.043 -1.129 -14.952 1.00 84.38 108 ARG A N 1
ATOM 770 C CA . ARG A 1 108 ? 27.393 -2.423 -14.355 1.00 84.38 108 ARG A CA 1
ATOM 771 C C . ARG A 1 108 ? 26.266 -3.446 -14.392 1.00 84.38 108 ARG A C 1
ATOM 773 O O . ARG A 1 108 ? 26.508 -4.637 -14.238 1.00 84.38 108 ARG A O 1
ATOM 780 N N . SER A 1 109 ? 25.022 -2.982 -14.522 1.00 87.81 109 SER A N 1
ATOM 781 C CA . SER A 1 109 ? 23.843 -3.847 -14.364 1.00 87.81 109 SER A CA 1
ATOM 782 C C . SER A 1 109 ? 22.636 -3.433 -15.199 1.00 87.81 109 SER A C 1
ATOM 784 O O . SER A 1 109 ? 21.810 -4.281 -15.514 1.00 87.81 109 SER A O 1
ATOM 786 N N . PHE A 1 110 ? 22.493 -2.158 -15.572 1.00 90.56 110 PHE A N 1
ATOM 787 C CA . PHE A 1 110 ? 21.321 -1.664 -16.302 1.00 90.56 110 PHE A CA 1
ATOM 788 C C . PHE A 1 110 ? 21.731 -0.765 -17.463 1.00 90.56 110 PHE A C 1
ATOM 790 O O . PHE A 1 110 ? 22.632 0.053 -17.302 1.00 90.56 110 PHE A O 1
ATOM 797 N N . CYS A 1 111 ? 21.062 -0.887 -18.612 1.00 92.31 111 CYS A N 1
ATOM 798 C CA . CYS A 1 111 ? 21.363 -0.063 -19.784 1.00 92.31 111 CYS A CA 1
ATOM 799 C C . CYS A 1 111 ? 20.817 1.367 -19.664 1.00 92.31 111 CYS A C 1
ATOM 801 O O . CYS A 1 111 ? 21.350 2.278 -20.288 1.00 92.31 111 CYS A O 1
ATOM 803 N N . CYS A 1 112 ? 19.768 1.580 -18.862 1.00 91.88 112 CYS A N 1
ATOM 804 C CA . CYS A 1 112 ? 19.122 2.881 -18.719 1.00 91.88 112 CYS A CA 1
ATOM 805 C C . CYS A 1 112 ? 18.361 3.026 -17.384 1.00 91.88 112 CYS A C 1
ATOM 807 O O . CYS A 1 112 ? 18.041 2.018 -16.740 1.00 91.88 112 CYS A O 1
ATOM 809 N N . PRO A 1 113 ? 17.999 4.263 -16.982 1.00 92.62 113 PRO A N 1
ATOM 810 C CA . PRO A 1 113 ? 17.171 4.513 -15.799 1.00 92.62 113 PRO A CA 1
ATOM 811 C C . PRO A 1 113 ? 15.803 3.817 -15.832 1.00 92.62 113 PRO A C 1
ATOM 813 O O . PRO A 1 113 ? 15.316 3.404 -14.784 1.00 92.62 113 PRO A O 1
ATOM 816 N N . GLY A 1 114 ? 15.202 3.629 -17.013 1.00 92.56 114 GLY A N 1
ATOM 817 C CA . GLY A 1 114 ? 13.936 2.897 -17.157 1.00 92.56 114 GLY A CA 1
ATOM 818 C C . GLY A 1 114 ? 14.053 1.428 -16.738 1.00 92.56 114 GLY A C 1
ATOM 819 O O . GLY A 1 114 ? 13.224 0.922 -15.991 1.00 92.56 114 GLY A O 1
ATOM 820 N N . CYS A 1 115 ? 15.148 0.761 -17.110 1.00 91.31 115 CYS A N 1
ATOM 821 C CA . CYS A 1 115 ? 15.427 -0.607 -16.668 1.00 91.31 115 CYS A CA 1
ATOM 822 C C . CYS A 1 115 ? 15.673 -0.697 -15.155 1.00 91.31 115 CYS A C 1
ATOM 824 O O . CYS A 1 115 ? 15.278 -1.676 -14.522 1.00 91.31 115 CYS A O 1
ATOM 826 N N . VAL A 1 116 ? 16.297 0.329 -14.563 1.00 91.62 116 VAL A N 1
ATOM 827 C CA . VAL A 1 116 ? 16.430 0.432 -13.101 1.00 91.62 116 VAL A CA 1
ATOM 828 C C . VAL A 1 116 ? 15.052 0.577 -12.456 1.00 91.62 116 VAL A C 1
ATOM 830 O O . VAL A 1 116 ? 14.772 -0.117 -11.483 1.00 91.62 116 VAL A O 1
ATOM 833 N N . HIS A 1 117 ? 14.192 1.446 -12.996 1.00 91.44 117 HIS A N 1
ATOM 834 C CA . HIS A 1 117 ? 12.835 1.674 -12.499 1.00 91.44 117 HIS A CA 1
ATOM 835 C C . HIS A 1 117 ? 12.020 0.377 -12.473 1.00 91.44 117 HIS A C 1
ATOM 837 O O . HIS A 1 117 ? 11.569 -0.037 -11.406 1.00 91.44 117 HIS A O 1
ATOM 843 N N . GLU A 1 118 ? 11.919 -0.313 -13.609 1.00 90.56 118 GLU A N 1
ATOM 844 C CA . GLU A 1 118 ? 11.184 -1.575 -13.725 1.00 90.56 118 GLU A CA 1
ATOM 845 C C . GLU A 1 118 ? 11.733 -2.659 -12.788 1.00 90.56 118 GLU A C 1
ATOM 847 O O . GLU A 1 118 ? 10.979 -3.357 -12.100 1.00 90.56 118 GLU A O 1
ATOM 852 N N . HIS A 1 119 ? 13.059 -2.778 -12.696 1.00 88.25 119 HIS A N 1
ATOM 853 C CA . HIS A 1 119 ? 13.670 -3.734 -11.783 1.00 88.25 119 HIS A CA 1
ATOM 854 C C . HIS A 1 119 ? 13.373 -3.400 -10.313 1.00 88.25 119 HIS A C 1
ATOM 856 O O . HIS A 1 119 ? 13.040 -4.287 -9.523 1.00 88.25 119 HIS A O 1
ATOM 862 N N . MET A 1 120 ? 13.459 -2.124 -9.930 1.00 90.00 120 MET A N 1
ATOM 863 C CA . MET A 1 120 ? 13.185 -1.668 -8.566 1.00 90.00 120 MET A CA 1
ATOM 864 C C . MET A 1 120 ? 11.708 -1.805 -8.184 1.00 90.00 120 MET A C 1
ATOM 866 O O . MET A 1 120 ? 11.427 -2.115 -7.027 1.00 90.00 120 MET A O 1
ATOM 870 N N . LEU A 1 121 ? 10.770 -1.640 -9.123 1.00 89.81 121 LEU A N 1
ATOM 871 C CA . LEU A 1 121 ? 9.344 -1.885 -8.875 1.00 89.81 121 LEU A CA 1
ATOM 872 C C . LEU A 1 121 ? 9.064 -3.339 -8.465 1.00 89.81 121 LEU A C 1
ATOM 874 O O . LEU A 1 121 ? 8.205 -3.583 -7.624 1.00 89.81 121 LEU A O 1
ATOM 878 N N . ARG A 1 122 ? 9.820 -4.303 -8.998 1.00 87.06 122 ARG A N 1
ATOM 879 C CA . ARG A 1 122 ? 9.618 -5.736 -8.708 1.00 87.06 122 ARG A CA 1
ATOM 880 C C . ARG A 1 122 ? 10.411 -6.238 -7.510 1.00 87.06 122 ARG A C 1
ATOM 882 O O . ARG A 1 122 ? 10.008 -7.199 -6.864 1.00 87.06 122 ARG A O 1
ATOM 889 N N . THR A 1 123 ? 11.533 -5.593 -7.198 1.00 85.69 123 THR A N 1
ATOM 890 C CA . THR A 1 123 ? 12.461 -6.064 -6.156 1.00 85.69 123 THR A CA 1
ATOM 891 C C . THR A 1 123 ? 12.424 -5.246 -4.869 1.00 85.69 123 THR A C 1
ATOM 893 O O . THR A 1 123 ? 12.797 -5.753 -3.813 1.00 85.69 123 THR A O 1
ATOM 896 N N . SER A 1 124 ? 11.966 -3.990 -4.910 1.00 89.00 124 SER A N 1
ATOM 897 C CA . SER A 1 124 ? 12.050 -3.070 -3.775 1.00 89.00 124 SER A CA 1
ATOM 898 C C . SER A 1 124 ? 10.695 -2.483 -3.397 1.00 89.00 124 SER A C 1
ATOM 900 O O . SER A 1 124 ? 10.240 -1.478 -3.942 1.00 89.00 124 SER A O 1
ATOM 902 N N . GLY A 1 125 ? 10.090 -3.022 -2.335 1.00 89.75 125 GLY A N 1
ATOM 903 C CA . GLY A 1 125 ? 8.845 -2.473 -1.781 1.00 89.75 125 GLY A CA 1
ATOM 904 C C . GLY A 1 125 ? 8.973 -1.022 -1.288 1.00 89.75 125 GLY A C 1
ATOM 905 O O . GLY A 1 125 ? 8.005 -0.263 -1.309 1.00 89.75 125 GLY A O 1
ATOM 906 N N . SER A 1 126 ? 10.174 -0.591 -0.881 1.00 92.44 126 SER A N 1
ATOM 907 C CA . SER A 1 126 ? 10.419 0.816 -0.524 1.00 92.44 126 SER A CA 1
ATOM 908 C C . SER A 1 126 ? 10.402 1.732 -1.746 1.00 92.44 126 SER A C 1
ATOM 910 O O . SER A 1 126 ? 9.952 2.871 -1.638 1.00 92.44 126 SER A O 1
ATOM 912 N N . TYR A 1 127 ? 10.895 1.253 -2.891 1.00 94.31 127 TYR A N 1
ATOM 913 C CA . TYR A 1 127 ? 10.845 1.995 -4.147 1.00 94.31 127 TYR A CA 1
ATOM 914 C C . TYR A 1 127 ? 9.411 2.101 -4.664 1.00 94.31 127 TYR A C 1
ATOM 916 O O . TYR A 1 127 ? 8.962 3.205 -4.954 1.00 94.31 127 TYR A O 1
ATOM 924 N N . VAL A 1 128 ? 8.668 0.988 -4.653 1.00 94.06 128 VAL A N 1
ATOM 925 C CA . VAL A 1 128 ? 7.236 0.956 -4.997 1.00 94.06 128 VAL A CA 1
ATOM 926 C C . VAL A 1 128 ? 6.460 2.003 -4.207 1.00 94.06 128 VAL A C 1
ATOM 928 O O . VAL A 1 128 ? 5.737 2.800 -4.790 1.00 94.06 128 VAL A O 1
ATOM 931 N N . ARG A 1 129 ? 6.650 2.072 -2.884 1.00 94.56 129 ARG A N 1
ATOM 932 C CA . ARG A 1 129 ? 5.958 3.069 -2.053 1.00 94.56 129 ARG A CA 1
ATOM 933 C C . ARG A 1 129 ? 6.273 4.514 -2.445 1.00 94.56 129 ARG A C 1
ATOM 935 O O . ARG A 1 129 ? 5.370 5.337 -2.422 1.00 94.56 129 ARG A O 1
ATOM 942 N N . LYS A 1 130 ? 7.519 4.822 -2.817 1.00 94.31 130 LYS A N 1
ATOM 943 C CA . LYS A 1 130 ? 7.883 6.163 -3.308 1.00 94.31 130 LYS A CA 1
ATOM 944 C C . LYS A 1 130 ? 7.237 6.458 -4.661 1.00 94.31 130 LYS A C 1
ATOM 946 O O . LYS A 1 130 ? 6.734 7.554 -4.859 1.00 94.31 130 LYS A O 1
ATOM 951 N N . ALA A 1 131 ? 7.234 5.484 -5.570 1.00 95.56 131 ALA A N 1
ATOM 952 C CA . ALA A 1 131 ? 6.599 5.627 -6.878 1.00 95.56 131 ALA A CA 1
ATOM 953 C C . ALA A 1 131 ? 5.080 5.847 -6.749 1.00 95.56 131 ALA A C 1
ATOM 955 O O . ALA A 1 131 ? 4.528 6.720 -7.410 1.00 95.56 131 ALA A O 1
ATOM 956 N N . LEU A 1 132 ? 4.421 5.120 -5.840 1.00 95.75 132 LEU A N 1
ATOM 957 C CA . LEU A 1 132 ? 3.008 5.324 -5.510 1.00 95.75 132 LEU A CA 1
ATOM 958 C C . LEU A 1 132 ? 2.745 6.690 -4.882 1.00 95.75 132 LEU A C 1
ATOM 960 O O . LEU A 1 132 ? 1.747 7.314 -5.206 1.00 95.75 132 LEU A O 1
ATOM 964 N N . GLU A 1 133 ? 3.623 7.178 -4.006 1.00 93.50 133 GLU A N 1
ATOM 965 C CA . GLU A 1 133 ? 3.464 8.515 -3.431 1.00 93.50 133 GLU A CA 1
ATOM 966 C C . GLU A 1 133 ? 3.522 9.605 -4.509 1.00 93.50 133 GLU A C 1
ATOM 968 O O . GLU A 1 133 ? 2.738 10.545 -4.454 1.00 93.50 133 GLU A O 1
ATOM 973 N N . VAL A 1 134 ? 4.391 9.462 -5.513 1.00 95.19 134 VAL A N 1
ATOM 974 C CA . VAL A 1 134 ? 4.438 10.387 -6.658 1.00 95.19 134 VAL A CA 1
ATOM 975 C C . VAL A 1 134 ? 3.176 10.275 -7.519 1.00 95.19 134 VAL A C 1
ATOM 977 O O . VAL A 1 134 ? 2.646 11.293 -7.949 1.00 95.19 134 VAL A O 1
ATOM 980 N N . ARG A 1 135 ? 2.683 9.055 -7.765 1.00 95.69 135 ARG A N 1
ATOM 981 C CA . ARG A 1 135 ? 1.523 8.811 -8.638 1.00 95.69 135 ARG A CA 1
ATOM 982 C C . ARG A 1 135 ? 0.185 9.189 -7.991 1.00 95.69 135 ARG A C 1
ATOM 984 O O . ARG A 1 135 ? -0.639 9.828 -8.631 1.00 95.69 135 ARG A O 1
ATOM 991 N N . ASP A 1 136 ? -0.022 8.778 -6.743 1.00 96.44 136 ASP A N 1
ATOM 992 C CA . ASP A 1 136 ? -1.315 8.822 -6.043 1.00 96.44 136 ASP A CA 1
ATOM 993 C C . ASP A 1 136 ? -1.377 9.944 -4.992 1.00 96.44 136 ASP A C 1
ATOM 995 O O . ASP A 1 136 ? -2.413 10.143 -4.362 1.00 96.44 136 ASP A O 1
ATOM 999 N N . ASN A 1 137 ? -0.256 10.627 -4.720 1.00 94.88 137 ASN A N 1
ATOM 1000 C CA . ASN A 1 137 ? -0.100 11.618 -3.645 1.00 94.88 137 ASN A CA 1
ATOM 1001 C C . ASN A 1 137 ? -0.545 11.120 -2.251 1.00 94.88 137 ASN A C 1
ATOM 1003 O O . ASN A 1 137 ? -0.883 11.906 -1.371 1.00 94.88 137 ASN A O 1
ATOM 1007 N N . GLY A 1 138 ? -0.525 9.801 -2.026 1.00 93.56 138 GLY A N 1
ATOM 1008 C CA . GLY A 1 138 ? -0.955 9.196 -0.764 1.00 93.56 138 GLY A CA 1
ATOM 1009 C C . GLY A 1 138 ? -2.473 9.145 -0.567 1.00 93.56 138 GLY A C 1
ATOM 1010 O O . GLY A 1 138 ? -2.920 8.977 0.566 1.00 93.56 138 GLY A O 1
ATOM 1011 N N . VAL A 1 139 ? -3.270 9.261 -1.630 1.00 96.25 139 VAL A N 1
ATOM 1012 C CA . VAL A 1 139 ? -4.731 9.123 -1.568 1.00 96.25 139 VAL A CA 1
ATOM 1013 C C . VAL A 1 139 ? -5.139 7.657 -1.725 1.00 96.25 139 VAL A C 1
ATOM 1015 O O . VAL A 1 139 ? -4.621 6.929 -2.571 1.00 96.25 139 VAL A O 1
ATOM 1018 N N . CYS A 1 140 ? -6.070 7.197 -0.887 1.00 96.00 140 CYS A N 1
ATOM 1019 C CA . CYS A 1 140 ? -6.608 5.843 -0.970 1.00 96.00 140 CYS A CA 1
ATOM 1020 C C . CYS A 1 140 ? -7.438 5.651 -2.247 1.00 96.00 140 CYS A C 1
ATOM 1022 O O . CYS A 1 140 ? -8.414 6.359 -2.462 1.00 96.00 140 CYS A O 1
ATOM 1024 N N . ALA A 1 141 ? -7.133 4.619 -3.031 1.00 96.81 141 ALA A N 1
ATOM 1025 C CA . ALA A 1 141 ? -7.838 4.308 -4.274 1.00 96.81 141 ALA A CA 1
ATOM 1026 C C . ALA A 1 141 ? -9.277 3.785 -4.082 1.00 96.81 141 ALA A C 1
ATOM 1028 O O . ALA A 1 141 ? -10.010 3.678 -5.059 1.00 96.81 141 ALA A O 1
ATOM 1029 N N . LEU A 1 142 ? -9.673 3.403 -2.859 1.00 95.00 142 LEU A N 1
ATOM 1030 C CA . LEU A 1 142 ? -11.010 2.855 -2.578 1.00 95.00 142 LEU A CA 1
ATOM 1031 C C . LEU A 1 142 ? -11.935 3.843 -1.868 1.00 95.00 142 LEU A C 1
ATOM 1033 O O . LEU A 1 142 ? -13.095 3.952 -2.240 1.00 95.00 142 LEU A O 1
ATOM 1037 N N . CYS A 1 143 ? -11.437 4.543 -0.848 1.00 93.81 143 CYS A N 1
ATOM 1038 C CA . CYS A 1 143 ? -12.249 5.467 -0.049 1.00 93.81 143 CYS A CA 1
ATOM 1039 C C . CYS A 1 143 ? -11.857 6.940 -0.209 1.00 93.81 143 CYS A C 1
ATOM 1041 O O . CYS A 1 143 ? -12.405 7.786 0.489 1.00 93.81 143 CYS A O 1
ATOM 1043 N N . SER A 1 144 ? -10.877 7.252 -1.061 1.00 94.62 144 SER A N 1
ATOM 1044 C CA . SER A 1 144 ? -10.388 8.618 -1.305 1.00 94.62 144 SER A CA 1
ATOM 1045 C C . SER A 1 144 ? -9.827 9.351 -0.078 1.00 94.62 144 SER A C 1
ATOM 1047 O O . SER A 1 144 ? -9.586 10.552 -0.135 1.00 94.62 144 SER A O 1
ATOM 1049 N N . LEU A 1 145 ? -9.560 8.646 1.028 1.00 93.12 145 LEU A N 1
ATOM 1050 C CA . LEU A 1 145 ? -8.895 9.221 2.196 1.00 93.12 145 LEU A CA 1
ATOM 1051 C C . LEU A 1 145 ? -7.480 9.694 1.833 1.00 93.12 145 LEU A C 1
ATOM 1053 O O . LEU A 1 145 ? -6.646 8.884 1.412 1.00 93.12 145 LEU A O 1
ATOM 1057 N N . ASP A 1 146 ? -7.192 10.974 2.078 1.00 94.56 146 ASP A N 1
ATOM 1058 C CA . ASP A 1 146 ? -5.838 11.523 2.009 1.00 94.56 146 ASP A CA 1
ATOM 1059 C C . ASP A 1 146 ? -5.009 11.015 3.199 1.00 94.56 146 ASP A C 1
ATOM 1061 O O . ASP A 1 146 ? -5.024 11.548 4.313 1.00 94.56 146 ASP A O 1
ATOM 1065 N N . CYS A 1 147 ? -4.266 9.936 2.960 1.00 93.62 147 CYS A N 1
ATOM 1066 C CA . CYS A 1 147 ? -3.440 9.316 3.983 1.00 93.62 147 CYS A CA 1
ATOM 1067 C C . CYS A 1 147 ? -2.193 10.154 4.290 1.00 93.62 147 CYS A C 1
ATOM 1069 O O . CYS A 1 147 ? -1.614 9.999 5.365 1.00 93.62 147 CYS A O 1
ATOM 1071 N N . LYS A 1 148 ? -1.755 11.017 3.367 1.00 93.69 148 LYS A N 1
ATOM 1072 C CA . LYS A 1 148 ? -0.578 11.873 3.540 1.00 93.69 148 LYS A CA 1
ATOM 1073 C C . LYS A 1 148 ? -0.892 13.028 4.485 1.00 93.69 148 LYS A C 1
ATOM 1075 O O . LYS A 1 148 ? -0.119 13.264 5.417 1.00 93.69 148 LYS A O 1
ATOM 1080 N N . ALA A 1 149 ? -2.039 13.679 4.300 1.00 92.69 149 ALA A N 1
ATOM 1081 C CA . ALA A 1 149 ? -2.555 14.682 5.226 1.00 92.69 149 ALA A CA 1
ATOM 1082 C C . ALA A 1 149 ? -2.763 14.083 6.625 1.00 92.69 149 ALA A C 1
ATOM 1084 O O . ALA A 1 149 ? -2.231 14.614 7.601 1.00 92.69 149 ALA A O 1
ATOM 1085 N N . LEU A 1 150 ? -3.409 12.914 6.707 1.00 91.75 150 LEU A N 1
ATOM 1086 C CA . LEU A 1 150 ? -3.634 12.228 7.979 1.00 91.75 150 LEU A CA 1
ATOM 1087 C C . LEU A 1 150 ? -2.325 11.854 8.690 1.00 91.75 150 LEU A C 1
ATOM 1089 O O . LEU A 1 150 ? -2.203 12.017 9.901 1.00 91.75 150 LEU A O 1
ATOM 1093 N N . ILE A 1 151 ? -1.311 11.375 7.957 1.00 92.25 151 ILE A N 1
ATOM 1094 C CA . ILE A 1 151 ? 0.013 11.120 8.543 1.00 92.25 151 ILE A CA 1
ATOM 1095 C C . ILE A 1 151 ? 0.581 12.402 9.149 1.00 92.25 151 ILE A C 1
ATOM 1097 O O . ILE A 1 151 ? 1.076 12.339 10.269 1.00 92.25 151 ILE A O 1
ATOM 1101 N N . LYS A 1 152 ? 0.521 13.536 8.438 1.00 91.88 152 LYS A N 1
ATOM 1102 C CA . LYS A 1 152 ? 1.061 14.821 8.910 1.00 91.88 152 LYS A CA 1
ATOM 1103 C C . LYS A 1 152 ? 0.376 15.279 10.198 1.00 91.88 152 LYS A C 1
ATOM 1105 O O . LYS A 1 152 ? 1.066 15.657 11.142 1.00 91.88 152 LYS A O 1
ATOM 1110 N N . GLU A 1 153 ? -0.949 15.198 10.242 1.00 89.56 153 GLU A N 1
ATOM 1111 C CA . GLU A 1 153 ? -1.755 15.543 11.415 1.00 89.56 153 GLU A CA 1
ATOM 1112 C C . GLU A 1 153 ? -1.402 14.662 12.621 1.00 89.56 153 GLU A C 1
ATOM 1114 O O . GLU A 1 153 ? -1.016 15.169 13.675 1.00 89.56 153 GLU A O 1
ATOM 1119 N N . LEU A 1 154 ? -1.423 13.337 12.440 1.00 88.94 154 LEU A N 1
ATOM 1120 C CA . LEU A 1 154 ? -1.084 12.390 13.503 1.00 88.94 154 LEU A CA 1
ATOM 1121 C C . LEU A 1 154 ? 0.363 12.543 13.974 1.00 88.94 154 LEU A C 1
ATOM 1123 O O . LEU A 1 154 ? 0.636 12.386 15.161 1.00 88.94 154 LEU A O 1
ATOM 1127 N N . HIS A 1 155 ? 1.304 12.837 13.072 1.00 89.31 155 HIS A N 1
ATOM 1128 C CA . HIS A 1 155 ? 2.693 13.076 13.457 1.00 89.31 155 HIS A CA 1
ATOM 1129 C C . HIS A 1 155 ? 2.817 14.306 14.355 1.00 89.31 155 HIS A C 1
ATOM 1131 O O . HIS A 1 155 ? 3.454 14.202 15.398 1.00 89.31 155 HIS A O 1
ATOM 1137 N N . GLY A 1 156 ? 2.172 15.421 13.994 1.00 87.56 156 GLY A N 1
ATOM 1138 C CA . GLY A 1 156 ? 2.170 16.634 14.814 1.00 87.56 156 GLY A CA 1
ATOM 1139 C C . GLY A 1 156 ? 1.553 16.398 16.194 1.00 87.56 156 GLY A C 1
ATOM 1140 O O . GLY A 1 156 ? 2.147 16.764 17.206 1.00 87.56 156 GLY A O 1
ATOM 1141 N N . ALA A 1 157 ? 0.419 15.697 16.245 1.00 84.56 157 ALA A N 1
ATOM 1142 C CA . ALA A 1 157 ? -0.253 15.328 17.490 1.00 84.56 157 ALA A CA 1
ATOM 1143 C C . ALA A 1 157 ? 0.619 14.432 18.395 1.00 84.56 157 ALA A C 1
ATOM 1145 O O . ALA A 1 157 ? 0.760 14.681 19.594 1.00 84.56 157 ALA A O 1
ATOM 1146 N N . ILE A 1 158 ? 1.245 13.398 17.822 1.00 86.44 158 ILE A N 1
ATOM 1147 C CA . ILE A 1 158 ? 2.140 12.485 18.549 1.00 86.44 158 ILE A CA 1
ATOM 1148 C C . ILE A 1 158 ? 3.389 13.219 19.045 1.00 86.44 158 ILE A C 1
ATOM 1150 O O . ILE A 1 158 ? 3.840 12.985 20.165 1.00 86.44 158 ILE A O 1
ATOM 1154 N N . GLU A 1 159 ? 3.973 14.085 18.220 1.00 85.19 159 GLU A N 1
ATOM 1155 C CA . GLU A 1 159 ? 5.190 14.818 18.560 1.00 85.19 159 GLU A CA 1
ATOM 1156 C C . GLU A 1 159 ? 4.945 15.834 19.681 1.00 85.19 159 GLU A C 1
ATOM 1158 O O . GLU A 1 159 ? 5.739 15.883 20.620 1.00 85.19 159 GLU A O 1
ATOM 1163 N N . ALA A 1 160 ? 3.803 16.529 19.662 1.00 81.69 160 ALA A N 1
ATOM 1164 C CA . ALA A 1 160 ? 3.374 17.397 20.757 1.00 81.69 160 ALA A CA 1
ATOM 1165 C C . ALA A 1 160 ? 3.201 16.626 22.079 1.00 81.69 160 ALA A C 1
ATOM 1167 O O . ALA A 1 160 ? 3.594 17.109 23.140 1.00 81.69 160 ALA A O 1
ATOM 1168 N N . ASN A 1 161 ? 2.671 15.399 22.025 1.00 81.00 161 ASN A N 1
ATOM 1169 C CA . ASN A 1 161 ? 2.463 14.585 23.223 1.00 81.00 161 ASN A CA 1
ATOM 1170 C C . ASN A 1 161 ? 3.749 13.899 23.728 1.00 81.00 161 ASN A C 1
ATOM 1172 O O . ASN A 1 161 ? 3.917 13.663 24.921 1.00 81.00 161 ASN A O 1
ATOM 1176 N N . ASN A 1 162 ? 4.726 13.627 22.858 1.00 81.69 162 ASN A N 1
ATOM 1177 C CA . ASN A 1 162 ? 5.980 12.978 23.263 1.00 81.69 162 ASN A CA 1
ATOM 1178 C C . ASN A 1 162 ? 6.760 13.745 24.354 1.00 81.69 162 ASN A C 1
ATOM 1180 O O . ASN A 1 162 ? 7.576 13.131 25.043 1.00 81.69 162 ASN A O 1
ATOM 1184 N N . ALA A 1 163 ? 6.496 15.042 24.554 1.00 77.19 163 ALA A N 1
ATOM 1185 C CA . ALA A 1 163 ? 7.031 15.817 25.674 1.00 77.19 163 ALA A CA 1
ATOM 1186 C C . ALA A 1 163 ? 6.527 15.328 27.049 1.00 77.19 163 ALA A C 1
ATOM 1188 O O . ALA A 1 163 ? 7.298 15.297 28.007 1.00 77.19 163 ALA A O 1
ATOM 1189 N N . THR A 1 164 ? 5.265 14.898 27.143 1.00 78.69 164 THR A N 1
ATOM 1190 C CA . THR A 1 164 ? 4.634 14.435 28.394 1.00 78.69 164 THR A CA 1
ATOM 1191 C C . THR A 1 164 ? 4.988 12.979 28.721 1.00 78.69 164 THR A C 1
ATOM 1193 O O . THR A 1 164 ? 4.872 12.551 29.866 1.00 78.69 164 THR A O 1
ATOM 1196 N N . LYS A 1 165 ? 5.436 12.213 27.712 1.00 78.06 165 LYS A N 1
ATOM 1197 C CA . LYS A 1 165 ? 5.642 10.751 27.758 1.00 78.06 165 LYS A CA 1
ATOM 1198 C C . LYS A 1 165 ? 4.374 9.962 28.121 1.00 78.06 165 LYS A C 1
ATOM 1200 O O . LYS A 1 165 ? 4.475 8.771 28.424 1.00 78.06 165 LYS A O 1
ATOM 1205 N N . ASP A 1 166 ? 3.198 10.581 28.048 1.00 80.44 166 ASP A N 1
ATOM 1206 C CA . ASP A 1 166 ? 1.924 9.920 28.293 1.00 80.44 166 ASP A CA 1
ATOM 1207 C C . ASP A 1 166 ? 1.478 9.129 27.057 1.00 80.44 166 ASP A C 1
ATOM 1209 O O . ASP A 1 166 ? 1.046 9.663 26.030 1.00 80.44 166 ASP A O 1
ATOM 1213 N N . ARG A 1 167 ? 1.599 7.804 27.156 1.00 80.31 167 ARG A N 1
ATOM 1214 C CA . ARG A 1 167 ? 1.187 6.899 26.083 1.00 80.31 167 ARG A CA 1
ATOM 1215 C C . ARG A 1 167 ? -0.324 6.816 25.934 1.00 80.31 167 ARG A C 1
ATOM 1217 O O . ARG A 1 167 ? -0.792 6.654 24.806 1.00 80.31 167 ARG A O 1
ATOM 1224 N N . GLU A 1 168 ? -1.049 6.878 27.040 1.00 82.50 168 GLU A N 1
ATOM 1225 C CA . GLU A 1 168 ? -2.499 6.744 27.032 1.00 82.50 168 GLU A CA 1
ATOM 1226 C C . GLU A 1 168 ? -3.120 7.996 26.412 1.00 82.50 168 GLU A C 1
ATOM 1228 O O . GLU A 1 168 ? -3.853 7.897 25.428 1.00 82.50 168 GLU A O 1
ATOM 1233 N N . GLY A 1 169 ? -2.691 9.183 26.849 1.00 80.94 169 GLY A N 1
ATOM 1234 C CA . GLY A 1 169 ? -3.084 10.445 26.227 1.00 80.94 169 GLY A CA 1
ATOM 1235 C C . GLY A 1 169 ? -2.729 10.516 24.740 1.00 80.94 169 GLY A C 1
ATOM 1236 O O . GLY A 1 169 ? -3.499 11.052 23.943 1.00 80.94 169 GLY A O 1
ATOM 1237 N N . ALA A 1 170 ? -1.599 9.937 24.312 1.00 82.00 170 ALA A N 1
ATOM 1238 C CA . ALA A 1 170 ? -1.242 9.902 22.891 1.00 82.00 170 ALA A CA 1
ATOM 1239 C C . ALA A 1 170 ? -2.197 9.017 22.081 1.00 82.00 170 ALA A C 1
ATOM 1241 O O . ALA A 1 170 ? -2.587 9.388 20.974 1.00 82.00 170 ALA A O 1
ATOM 1242 N N . MET A 1 171 ? -2.604 7.869 22.630 1.00 82.12 171 MET A N 1
ATOM 1243 C CA . MET A 1 171 ? -3.607 6.995 22.016 1.00 82.12 171 MET A CA 1
ATOM 1244 C C . MET A 1 171 ? -4.981 7.664 21.946 1.00 82.12 171 MET A C 1
ATOM 1246 O O . MET A 1 171 ? -5.627 7.612 20.900 1.00 82.12 171 MET A O 1
ATOM 1250 N N . GLN A 1 172 ? -5.405 8.333 23.019 1.00 83.38 172 GLN A N 1
ATOM 1251 C CA . GLN A 1 172 ? -6.669 9.068 23.059 1.00 83.38 172 GLN A CA 1
ATOM 1252 C C . GLN A 1 172 ? -6.687 10.212 22.045 1.00 83.38 172 GLN A C 1
ATOM 1254 O O . GLN A 1 172 ? -7.667 10.372 21.321 1.00 83.38 172 GLN A O 1
ATOM 1259 N N . LEU A 1 173 ? -5.584 10.955 21.920 1.00 83.44 173 LEU A N 1
ATOM 1260 C CA . LEU A 1 173 ? -5.448 12.022 20.933 1.00 83.44 173 LEU A CA 1
ATOM 1261 C C . LEU A 1 173 ? -5.523 11.473 19.502 1.00 83.44 173 LEU A C 1
ATOM 1263 O O . LEU A 1 173 ? -6.277 11.997 18.687 1.00 83.44 173 LEU A O 1
ATOM 1267 N N . ILE A 1 174 ? -4.807 10.383 19.204 1.00 85.06 174 ILE A N 1
ATOM 1268 C CA . ILE A 1 174 ? -4.889 9.704 17.900 1.00 85.06 174 ILE A CA 1
ATOM 1269 C C . ILE A 1 174 ? -6.333 9.295 17.600 1.00 85.06 174 ILE A C 1
ATOM 1271 O O . ILE A 1 174 ? -6.843 9.608 16.528 1.00 85.06 174 ILE A O 1
ATOM 1275 N N . ASN A 1 175 ? -7.003 8.621 18.536 1.00 84.31 175 ASN A N 1
ATOM 1276 C CA . ASN A 1 175 ? -8.382 8.181 18.343 1.00 84.31 175 ASN A CA 1
ATOM 1277 C C . ASN A 1 175 ? -9.338 9.372 18.184 1.00 84.31 175 ASN A C 1
ATOM 1279 O O . ASN A 1 175 ? -10.246 9.298 17.367 1.00 84.31 175 ASN A O 1
ATOM 1283 N N . LYS A 1 176 ? -9.097 10.494 18.873 1.00 84.12 176 LYS A N 1
ATOM 1284 C CA . LYS A 1 176 ? -9.850 11.741 18.686 1.00 84.12 176 LYS A CA 1
ATOM 1285 C C . LYS A 1 176 ? -9.691 12.303 17.270 1.00 84.12 176 LYS A C 1
ATOM 1287 O O . LYS A 1 176 ? -10.691 12.656 16.656 1.00 84.12 176 LYS A O 1
ATOM 1292 N N . HIS A 1 177 ? -8.468 12.347 16.733 1.00 82.31 177 HIS A N 1
ATOM 1293 C CA . HIS A 1 177 ? -8.225 12.771 15.347 1.00 82.31 177 HIS A CA 1
ATOM 1294 C C . HIS A 1 177 ? -8.879 11.821 14.332 1.00 82.31 177 HIS A C 1
ATOM 1296 O O . HIS A 1 177 ? -9.450 12.270 13.344 1.00 82.31 177 HIS A O 1
ATOM 1302 N N . LEU A 1 178 ? -8.858 10.509 14.591 1.00 84.69 178 LEU A N 1
ATOM 1303 C CA . LEU A 1 178 ? -9.515 9.517 13.731 1.00 84.69 178 LEU A CA 1
ATOM 1304 C C . LEU A 1 178 ? -11.049 9.552 13.830 1.00 84.69 178 LEU A C 1
ATOM 1306 O O . LEU A 1 178 ? -11.722 9.261 12.848 1.00 84.69 178 LEU A O 1
ATOM 1310 N N . ALA A 1 179 ? -11.607 9.929 14.978 1.00 80.81 179 ALA A N 1
ATOM 1311 C CA . ALA A 1 179 ? -13.050 10.064 15.166 1.00 80.81 179 ALA A CA 1
ATOM 1312 C C . ALA A 1 179 ? -13.617 11.355 14.550 1.00 80.81 179 ALA A C 1
ATOM 1314 O O . ALA A 1 179 ? -14.819 11.449 14.319 1.00 80.81 179 ALA A O 1
ATOM 1315 N N . ALA A 1 180 ? -12.767 12.349 14.267 1.00 72.50 180 ALA A N 1
ATOM 1316 C CA . ALA A 1 180 ? -13.187 13.642 13.731 1.00 72.50 180 ALA A CA 1
ATOM 1317 C C . ALA A 1 180 ? -13.665 13.587 12.266 1.00 72.50 180 ALA A C 1
ATOM 1319 O O . ALA A 1 180 ? -14.289 14.536 11.796 1.00 72.50 180 ALA A O 1
ATOM 1320 N N . SER A 1 181 ? -13.394 12.498 11.534 1.00 70.06 181 SER A N 1
ATOM 1321 C CA . SER A 1 181 ? -13.802 12.338 10.136 1.00 70.06 181 SER A CA 1
ATOM 1322 C C . SER A 1 181 ? -14.429 10.971 9.872 1.00 70.06 181 SER A C 1
ATOM 1324 O O . SER A 1 181 ? -13.869 9.926 10.200 1.00 70.06 181 SER A O 1
ATOM 1326 N N . SER A 1 182 ? -15.568 10.958 9.177 1.00 70.38 182 SER A N 1
ATOM 1327 C CA . SER A 1 182 ? -16.201 9.722 8.697 1.00 70.38 182 SER A CA 1
ATOM 1328 C C . SER A 1 182 ? -15.281 8.918 7.767 1.00 70.38 182 SER A C 1
ATOM 1330 O O . SER A 1 182 ? -15.371 7.696 7.717 1.00 70.38 182 SER A O 1
ATOM 1332 N N . SER A 1 183 ? -14.351 9.583 7.073 1.00 71.00 183 SER A N 1
ATOM 1333 C CA . SER A 1 183 ? -13.388 8.950 6.161 1.00 71.00 183 SER A CA 1
ATOM 1334 C C . SER A 1 183 ? -12.291 8.158 6.882 1.00 71.00 183 SER A C 1
ATOM 1336 O O . SER A 1 183 ? -11.606 7.345 6.255 1.00 71.00 183 SER A O 1
ATOM 1338 N N . THR A 1 184 ? -12.108 8.384 8.186 1.00 77.00 184 THR A N 1
ATOM 1339 C CA . THR A 1 184 ? -11.147 7.673 9.044 1.00 77.00 184 THR A CA 1
ATOM 1340 C C . THR A 1 184 ? -11.798 6.660 9.977 1.00 77.00 184 THR A C 1
ATOM 1342 O O . THR A 1 184 ? -11.076 5.942 10.678 1.00 77.00 184 THR A O 1
ATOM 1345 N N . ALA A 1 185 ? -13.128 6.543 9.925 1.00 70.69 185 ALA A N 1
ATOM 1346 C CA . ALA A 1 185 ? -13.882 5.555 10.676 1.00 70.69 185 ALA A CA 1
ATOM 1347 C C . ALA A 1 185 ? -13.328 4.145 10.415 1.00 70.69 185 ALA A C 1
ATOM 1349 O O . ALA A 1 185 ? -13.161 3.697 9.275 1.00 70.69 185 ALA A O 1
ATOM 1350 N N . GLY A 1 186 ? -12.992 3.439 11.489 1.00 75.50 186 GLY A N 1
ATOM 1351 C CA . GLY A 1 186 ? -12.415 2.104 11.429 1.00 75.50 186 GLY A CA 1
ATOM 1352 C C . GLY A 1 186 ? -10.888 2.064 11.350 1.00 75.50 186 GLY A C 1
ATOM 1353 O O . GLY A 1 186 ? -10.350 0.964 11.207 1.00 75.50 186 GLY A O 1
ATOM 1354 N N . LEU A 1 187 ? -10.156 3.184 11.424 1.00 81.19 187 LEU A N 1
ATOM 1355 C CA . LEU A 1 187 ? -8.698 3.170 11.651 1.00 81.19 187 LEU A CA 1
ATOM 1356 C C . LEU A 1 187 ? -8.317 3.132 13.140 1.00 81.19 187 LEU A C 1
ATOM 1358 O O . LEU A 1 187 ? -7.145 2.874 13.450 1.00 81.19 187 LEU A O 1
ATOM 1362 N N . GLU A 1 188 ? -9.272 3.348 14.046 1.00 80.62 188 GLU A N 1
ATOM 1363 C CA . GLU A 1 188 ? -9.062 3.370 15.494 1.00 80.62 188 GLU A CA 1
ATOM 1364 C C . GLU A 1 188 ? -8.432 2.049 15.932 1.00 80.62 188 GLU A C 1
ATOM 1366 O O . GLU A 1 188 ? -8.839 0.962 15.517 1.00 80.62 188 GLU A O 1
ATOM 1371 N N . ASN A 1 189 ? -7.370 2.130 16.731 1.00 76.75 189 ASN A N 1
ATOM 1372 C CA . ASN A 1 189 ? -6.599 0.973 17.199 1.00 76.75 189 ASN A CA 1
ATOM 1373 C C . ASN A 1 189 ? -5.951 0.091 16.100 1.00 76.75 189 ASN A C 1
ATOM 1375 O O . ASN A 1 189 ? -5.256 -0.873 16.423 1.00 76.75 189 ASN A O 1
ATOM 1379 N N . LYS A 1 190 ? -6.098 0.404 14.801 1.00 82.50 190 LYS A N 1
ATOM 1380 C CA . LYS A 1 190 ? -5.489 -0.368 13.694 1.00 82.50 190 LYS A CA 1
ATOM 1381 C C . LYS A 1 190 ? -4.124 0.173 13.258 1.00 82.50 190 LYS A C 1
ATOM 1383 O O . LYS A 1 190 ? -3.385 -0.511 12.530 1.00 82.50 190 LYS A O 1
ATOM 1388 N N . LEU A 1 191 ? -3.764 1.384 13.684 1.00 84.12 191 LEU A N 1
ATOM 1389 C CA . LEU A 1 191 ? -2.475 2.004 13.375 1.00 84.12 191 LEU A CA 1
ATOM 1390 C C . LEU A 1 191 ? -1.307 1.253 14.028 1.00 84.12 191 LEU A C 1
ATOM 1392 O O . LEU A 1 191 ? -1.371 0.793 15.163 1.00 84.12 191 LEU A O 1
ATOM 1396 N N . LYS A 1 192 ? -0.196 1.140 13.294 1.00 84.19 192 LYS A N 1
ATOM 1397 C CA . LYS A 1 192 ? 1.058 0.587 13.826 1.00 84.19 192 LYS A CA 1
ATOM 1398 C C . LYS A 1 192 ? 1.872 1.704 14.473 1.00 84.19 192 LYS A C 1
ATOM 1400 O O . LYS A 1 192 ? 2.313 2.623 13.784 1.00 84.19 192 LYS A O 1
ATOM 1405 N N . LEU A 1 193 ? 2.103 1.589 15.775 1.00 84.00 193 LEU A N 1
ATOM 1406 C CA . LEU A 1 193 ? 2.875 2.537 16.582 1.00 84.00 193 LEU A CA 1
ATOM 1407 C C . LEU A 1 193 ? 4.167 1.879 17.084 1.00 84.00 193 LEU A C 1
ATOM 1409 O O . LEU A 1 193 ? 4.274 0.652 17.144 1.00 84.00 193 LEU A O 1
ATOM 1413 N N . SER A 1 194 ? 5.174 2.685 17.420 1.00 85.12 194 SER A N 1
ATOM 1414 C CA . SER A 1 194 ? 6.419 2.187 18.010 1.00 85.12 194 SER A CA 1
ATOM 1415 C C . SER A 1 194 ? 6.157 1.492 19.355 1.00 85.12 194 SER A C 1
ATOM 1417 O O . SER A 1 194 ? 5.271 1.873 20.125 1.00 85.12 194 SER A O 1
ATOM 1419 N N . ARG A 1 195 ? 6.979 0.479 19.662 1.00 78.94 195 ARG A N 1
ATOM 1420 C CA . ARG A 1 195 ? 6.984 -0.214 20.967 1.00 78.94 195 ARG A CA 1
ATOM 1421 C C . ARG A 1 195 ? 7.739 0.562 22.058 1.00 78.94 195 ARG A C 1
ATOM 1423 O O . ARG A 1 195 ? 7.853 0.085 23.181 1.00 78.94 195 ARG A O 1
ATOM 1430 N N . SER A 1 196 ? 8.304 1.725 21.725 1.00 78.62 196 SER A N 1
ATOM 1431 C CA . SER A 1 196 ? 9.079 2.534 22.668 1.00 78.62 196 SER A CA 1
ATOM 1432 C C . SER A 1 196 ? 8.167 3.112 23.746 1.00 78.62 196 SER A C 1
ATOM 1434 O O . SER A 1 196 ? 7.146 3.720 23.433 1.00 78.62 196 SER A O 1
ATOM 1436 N N . ARG A 1 197 ? 8.578 2.966 25.010 1.00 68.31 197 ARG A N 1
ATOM 1437 C CA . ARG A 1 197 ? 7.921 3.599 26.165 1.00 68.31 197 ARG A CA 1
ATOM 1438 C C . ARG A 1 197 ? 8.288 5.078 26.342 1.00 68.31 197 ARG A C 1
ATOM 1440 O O . ARG A 1 197 ? 7.658 5.755 27.134 1.00 68.31 197 ARG A O 1
ATOM 1447 N N . ARG A 1 198 ? 9.313 5.572 25.634 1.00 69.81 198 ARG A N 1
ATOM 1448 C CA . ARG A 1 198 ? 9.820 6.952 25.776 1.00 69.81 198 ARG A CA 1
ATOM 1449 C C . ARG A 1 198 ? 9.256 7.930 24.752 1.00 69.81 198 ARG A C 1
ATOM 1451 O O . ARG A 1 198 ? 9.119 9.100 25.065 1.00 69.81 198 ARG A O 1
ATOM 1458 N N . ALA A 1 199 ? 9.017 7.464 23.529 1.00 78.81 199 ALA A N 1
ATOM 1459 C CA . ALA A 1 199 ? 8.519 8.296 22.441 1.00 78.81 199 ALA A CA 1
ATOM 1460 C C . ALA A 1 199 ? 7.734 7.434 21.454 1.00 78.81 199 ALA A C 1
ATOM 1462 O O . ALA A 1 199 ? 8.274 6.497 20.841 1.00 78.81 199 ALA A O 1
ATOM 1463 N N . ILE A 1 200 ? 6.461 7.761 21.299 1.00 84.50 200 ILE A N 1
ATOM 1464 C CA . ILE A 1 200 ? 5.571 7.120 20.347 1.00 84.50 200 ILE A CA 1
ATOM 1465 C C . ILE A 1 200 ? 5.903 7.662 18.965 1.00 84.50 200 ILE A C 1
ATOM 1467 O O . ILE A 1 200 ? 6.165 8.846 18.773 1.00 84.50 200 ILE A O 1
ATOM 1471 N N . LYS A 1 201 ? 5.962 6.759 17.989 1.00 87.25 201 LYS A N 1
ATOM 1472 C CA . LYS A 1 201 ? 6.173 7.105 16.586 1.00 87.25 201 LYS A CA 1
ATOM 1473 C C . LYS A 1 201 ? 5.250 6.282 15.721 1.00 87.25 201 LYS A C 1
ATOM 1475 O O . LYS A 1 201 ? 5.102 5.074 15.933 1.00 87.25 201 LYS A O 1
ATOM 1480 N N . LEU A 1 202 ? 4.696 6.928 14.712 1.00 87.69 202 LEU A N 1
ATOM 1481 C CA . LEU A 1 202 ? 3.921 6.270 13.684 1.00 87.69 202 LEU A CA 1
ATOM 1482 C C . LEU A 1 202 ? 4.854 5.393 12.827 1.00 87.69 202 LEU A C 1
ATOM 1484 O O . LEU A 1 202 ? 5.877 5.855 12.324 1.00 87.69 202 LEU A O 1
ATOM 1488 N N . GLN A 1 203 ? 4.560 4.097 12.705 1.00 88.06 203 GLN A N 1
ATOM 1489 C CA . GLN A 1 203 ? 5.394 3.183 11.917 1.00 88.06 203 GLN A CA 1
ATOM 1490 C C . GLN A 1 203 ? 5.138 3.352 10.418 1.00 88.06 203 GLN A C 1
ATOM 1492 O O . GLN A 1 203 ? 4.032 3.676 9.991 1.00 88.06 203 GLN A O 1
ATOM 1497 N N . LYS A 1 204 ? 6.143 3.046 9.588 1.00 86.06 204 LYS A N 1
ATOM 1498 C CA . LYS A 1 204 ? 5.972 3.042 8.128 1.00 86.06 204 LYS A CA 1
ATOM 1499 C C . LYS A 1 204 ? 4.856 2.075 7.724 1.00 86.06 204 LYS A C 1
ATOM 1501 O O . LYS A 1 204 ? 4.886 0.894 8.067 1.00 86.06 204 LYS A O 1
ATOM 1506 N N . GLY A 1 205 ? 3.909 2.563 6.932 1.00 86.38 205 GLY A N 1
ATOM 1507 C CA . GLY A 1 205 ? 2.743 1.793 6.498 1.00 86.38 205 GLY A CA 1
ATOM 1508 C C . GLY A 1 205 ? 1.673 1.596 7.583 1.00 86.38 205 GLY A C 1
ATOM 1509 O O . GLY A 1 205 ? 0.892 0.647 7.541 1.00 86.38 205 GLY A O 1
ATOM 1510 N N . SER A 1 206 ? 1.655 2.433 8.615 1.00 89.31 206 SER A N 1
ATOM 1511 C CA . SER A 1 206 ? 0.585 2.428 9.615 1.00 89.31 206 SER A CA 1
ATOM 1512 C C . SER A 1 206 ? -0.756 2.876 9.027 1.00 89.31 206 SER A C 1
ATOM 1514 O O . SER A 1 206 ? -1.746 2.191 9.266 1.00 89.31 206 SER A O 1
ATOM 1516 N N . VAL A 1 207 ? -0.756 3.981 8.270 1.00 93.06 207 VAL A N 1
ATOM 1517 C CA . VAL A 1 207 ? -1.947 4.669 7.745 1.00 93.06 207 VAL A CA 1
ATOM 1518 C C . VAL A 1 207 ? -2.329 4.172 6.355 1.00 93.06 207 VAL A C 1
ATOM 1520 O O . VAL A 1 207 ? -3.513 4.025 6.079 1.00 93.06 207 VAL A O 1
ATOM 1523 N N . TRP A 1 208 ? -1.355 3.843 5.503 1.00 94.81 208 TRP A N 1
ATOM 1524 C CA . TRP A 1 208 ? -1.599 3.308 4.161 1.00 94.81 208 TRP A CA 1
ATOM 1525 C C . TRP A 1 208 ? -0.624 2.184 3.790 1.00 94.81 208 TRP A C 1
ATOM 1527 O O . TRP A 1 208 ? 0.410 1.995 4.434 1.00 94.81 208 TRP A O 1
ATOM 1537 N N . GLN A 1 209 ? -0.970 1.400 2.774 1.00 95.12 209 GLN A N 1
ATOM 1538 C CA . GLN A 1 209 ? -0.218 0.261 2.257 1.00 95.12 209 GLN A CA 1
ATOM 1539 C C . GLN A 1 209 ? -0.252 0.235 0.725 1.00 95.12 209 GLN A C 1
ATOM 1541 O O . GLN A 1 209 ? -1.203 0.711 0.109 1.00 95.12 209 GLN A O 1
ATOM 1546 N N . ALA A 1 210 ? 0.792 -0.345 0.135 1.00 95.56 210 ALA A N 1
ATOM 1547 C CA . ALA A 1 210 ? 0.815 -0.697 -1.279 1.00 95.56 210 ALA A CA 1
ATOM 1548 C C . ALA A 1 210 ? 0.133 -2.059 -1.438 1.00 95.56 210 ALA A C 1
ATOM 1550 O O . ALA A 1 210 ? 0.599 -3.039 -0.853 1.00 95.56 210 ALA A O 1
ATOM 1551 N N . ASP A 1 211 ? -0.960 -2.103 -2.189 1.00 95.12 211 ASP A N 1
ATOM 1552 C CA . ASP A 1 211 ? -1.762 -3.304 -2.418 1.00 95.12 211 ASP A CA 1
ATOM 1553 C C . ASP A 1 211 ? -1.748 -3.677 -3.898 1.00 95.12 211 ASP A C 1
ATOM 1555 O O . ASP A 1 211 ? -1.746 -2.792 -4.753 1.00 95.12 211 ASP A O 1
ATOM 1559 N N . HIS A 1 212 ? -1.760 -4.970 -4.210 1.00 94.50 212 HIS A N 1
ATOM 1560 C CA . HIS A 1 212 ? -1.870 -5.404 -5.601 1.00 94.50 212 HIS A CA 1
ATOM 1561 C C . HIS A 1 212 ? -3.348 -5.425 -6.015 1.00 94.50 212 HIS A C 1
ATOM 1563 O O . HIS A 1 212 ? -4.170 -5.985 -5.294 1.00 94.50 212 HIS A O 1
ATOM 1569 N N . ILE A 1 213 ? -3.687 -4.854 -7.174 1.00 94.31 213 ILE A N 1
ATOM 1570 C CA . ILE A 1 213 ? -5.046 -4.905 -7.740 1.00 94.31 213 ILE A CA 1
ATOM 1571 C C . ILE A 1 213 ? -5.403 -6.361 -8.049 1.00 94.31 213 ILE A C 1
ATOM 1573 O O . ILE A 1 213 ? -6.377 -6.889 -7.517 1.00 94.31 213 ILE A O 1
ATOM 1577 N N . THR A 1 214 ? -4.559 -7.026 -8.837 1.00 92.81 214 THR A N 1
ATOM 1578 C CA . THR A 1 214 ? -4.565 -8.481 -8.991 1.00 92.81 214 THR A CA 1
ATOM 1579 C C . THR A 1 214 ? -3.617 -9.069 -7.956 1.00 92.81 214 THR A C 1
ATOM 1581 O O . THR A 1 214 ? -2.424 -8.759 -7.996 1.00 92.81 214 THR A O 1
ATOM 1584 N N . PRO A 1 215 ? -4.081 -9.910 -7.021 1.00 91.06 215 PRO A N 1
ATOM 1585 C CA . PRO A 1 215 ? -3.236 -10.403 -5.949 1.00 91.06 215 PRO A CA 1
ATOM 1586 C C . PRO A 1 215 ? -2.132 -11.325 -6.473 1.00 91.06 215 PRO A C 1
ATOM 1588 O O . PRO A 1 215 ? -2.266 -12.009 -7.487 1.00 91.06 215 PRO A O 1
ATOM 1591 N N . VAL A 1 216 ? -1.039 -11.401 -5.714 1.00 89.94 216 VAL A N 1
ATOM 1592 C CA . VAL A 1 216 ? 0.125 -12.251 -6.014 1.00 89.94 216 VAL A CA 1
ATOM 1593 C C . VAL A 1 216 ? -0.255 -13.708 -6.282 1.00 89.94 216 VAL A C 1
ATOM 1595 O O . VAL A 1 216 ? 0.315 -14.332 -7.172 1.00 89.94 216 VAL A O 1
ATOM 1598 N N . VAL A 1 217 ? -1.199 -14.250 -5.507 1.00 86.31 217 VAL A N 1
ATOM 1599 C CA . VAL A 1 217 ? -1.647 -15.647 -5.632 1.00 86.31 217 VAL A CA 1
ATOM 1600 C C . VAL A 1 217 ? -2.314 -15.938 -6.977 1.00 86.31 217 VAL A C 1
ATOM 1602 O O . VAL A 1 217 ? -2.331 -17.084 -7.398 1.00 86.31 217 VAL A O 1
ATOM 1605 N N . SER A 1 218 ? -2.795 -14.900 -7.659 1.00 85.06 218 SER A N 1
ATOM 1606 C CA . SER A 1 218 ? -3.419 -14.961 -8.982 1.00 85.06 218 SER A CA 1
ATOM 1607 C C . SER A 1 218 ? -2.486 -14.432 -10.080 1.00 85.06 218 SER A C 1
ATOM 1609 O O . SER A 1 218 ? -2.948 -14.036 -11.141 1.00 85.06 218 SER A O 1
ATOM 1611 N N . GLY A 1 219 ? -1.173 -14.371 -9.822 1.00 84.00 219 GLY A N 1
ATOM 1612 C CA . GLY A 1 219 ? -0.166 -13.964 -10.810 1.00 84.00 219 GLY A CA 1
ATOM 1613 C C . GLY A 1 219 ? 0.225 -12.483 -10.795 1.00 84.00 219 GLY A C 1
ATOM 1614 O O . GLY A 1 219 ? 1.143 -12.096 -11.510 1.00 84.00 219 GLY A O 1
ATOM 1615 N N . GLY A 1 220 ? -0.361 -11.644 -9.937 1.00 82.94 220 GLY A N 1
ATOM 1616 C CA . GLY A 1 220 ? -0.103 -10.195 -9.952 1.00 82.94 220 GLY A CA 1
ATOM 1617 C C . GLY A 1 220 ? 1.223 -9.721 -9.337 1.00 82.94 220 GLY A C 1
ATOM 1618 O O . GLY A 1 220 ? 1.368 -8.549 -9.007 1.00 82.94 220 GLY A O 1
ATOM 1619 N N . GLY A 1 221 ? 2.184 -10.619 -9.108 1.00 71.94 221 GLY A N 1
ATOM 1620 C CA . GLY A 1 221 ? 3.375 -10.348 -8.299 1.00 71.94 221 GLY A CA 1
ATOM 1621 C C . GLY A 1 221 ? 4.643 -9.908 -9.039 1.00 71.94 221 GLY A C 1
ATOM 1622 O O . GLY A 1 221 ? 5.643 -9.702 -8.359 1.00 71.94 221 GLY A O 1
ATOM 1623 N N . SER A 1 222 ? 4.642 -9.832 -10.375 1.00 73.06 222 SER A N 1
ATOM 1624 C CA . SER A 1 222 ? 5.763 -9.332 -11.210 1.00 73.06 222 SER A CA 1
ATOM 1625 C C . SER A 1 222 ? 5.323 -8.129 -12.054 1.00 73.06 222 SER A C 1
ATOM 1627 O O . SER A 1 222 ? 5.747 -7.932 -13.195 1.00 73.06 222 SER A O 1
ATOM 1629 N N . CYS A 1 223 ? 4.388 -7.355 -11.519 1.00 74.62 223 CYS A N 1
ATOM 1630 C CA . CYS A 1 223 ? 3.744 -6.293 -12.265 1.00 74.62 223 CYS A CA 1
ATOM 1631 C C . CYS A 1 223 ? 4.499 -4.971 -12.137 1.00 74.62 223 CYS A C 1
ATOM 1633 O O . CYS A 1 223 ? 5.293 -4.755 -11.220 1.00 74.62 223 CYS A O 1
ATOM 1635 N N . ASP A 1 224 ? 4.236 -4.102 -13.099 1.00 85.19 224 ASP A N 1
ATOM 1636 C CA . ASP A 1 224 ? 4.589 -2.695 -13.059 1.00 85.19 224 ASP A CA 1
ATOM 1637 C C . ASP A 1 224 ? 3.694 -1.941 -12.057 1.00 85.19 224 ASP A C 1
ATOM 1639 O O . ASP A 1 224 ? 2.873 -2.516 -11.331 1.00 85.19 224 ASP A O 1
ATOM 1643 N N . LEU A 1 225 ? 3.843 -0.618 -12.016 1.00 91.69 225 LEU A N 1
ATOM 1644 C CA . LEU A 1 225 ? 3.074 0.222 -11.104 1.00 91.69 225 LEU A CA 1
ATOM 1645 C C . LEU A 1 225 ? 1.559 0.136 -11.376 1.00 91.69 225 LEU A C 1
ATOM 1647 O O . LEU A 1 225 ? 0.777 0.379 -10.460 1.00 91.69 225 LEU A O 1
ATOM 1651 N N . SER A 1 226 ? 1.134 -0.242 -12.591 1.00 92.44 226 SER A N 1
ATOM 1652 C CA . SER A 1 226 ? -0.279 -0.319 -12.983 1.00 92.44 226 SER A CA 1
ATOM 1653 C C . SER A 1 226 ? -1.097 -1.301 -12.139 1.00 92.44 226 SER A C 1
ATOM 1655 O O . SER A 1 226 ? -2.245 -1.006 -11.825 1.00 92.44 226 SER A O 1
ATOM 1657 N N . ASN A 1 227 ? -0.503 -2.416 -11.693 1.00 94.62 227 ASN A N 1
ATOM 1658 C CA . ASN A 1 227 ? -1.180 -3.417 -10.861 1.00 94.62 227 ASN A CA 1
ATOM 1659 C C . ASN A 1 227 ? -1.042 -3.141 -9.354 1.00 94.62 227 ASN A C 1
ATOM 1661 O O . ASN A 1 227 ? -1.392 -3.988 -8.534 1.00 94.62 227 ASN A O 1
ATOM 1665 N N . ILE A 1 228 ? -0.500 -1.990 -8.958 1.00 94.81 228 ILE A N 1
ATOM 1666 C CA . ILE A 1 228 ? -0.318 -1.627 -7.552 1.00 94.81 228 ILE A CA 1
ATOM 1667 C C . ILE A 1 228 ? -1.136 -0.371 -7.264 1.00 94.81 228 ILE A C 1
ATOM 1669 O O . ILE A 1 228 ? -1.124 0.582 -8.040 1.00 94.81 228 ILE A O 1
ATOM 1673 N N . ARG A 1 229 ? -1.839 -0.346 -6.132 1.00 95.69 229 ARG A N 1
ATOM 1674 C CA . ARG A 1 229 ? -2.662 0.780 -5.674 1.00 95.69 229 ARG A CA 1
ATOM 1675 C C . ARG A 1 229 ? -2.322 1.186 -4.245 1.00 95.69 229 ARG A C 1
ATOM 1677 O O . ARG A 1 229 ? -1.918 0.361 -3.423 1.00 95.69 229 ARG A O 1
ATOM 1684 N N . THR A 1 230 ? -2.530 2.461 -3.947 1.00 97.50 230 THR A N 1
ATOM 1685 C CA . THR A 1 230 ? -2.456 3.000 -2.587 1.00 97.50 230 THR A CA 1
ATOM 1686 C C . THR A 1 230 ? -3.764 2.722 -1.854 1.00 97.50 230 THR A C 1
ATOM 1688 O O . THR A 1 230 ? -4.819 3.170 -2.290 1.00 97.50 230 THR A O 1
ATOM 1691 N N . LEU A 1 231 ? -3.721 1.997 -0.734 1.00 96.38 231 LEU A N 1
ATOM 1692 C CA . LEU A 1 231 ? -4.885 1.778 0.134 1.00 96.38 231 LEU A CA 1
ATOM 1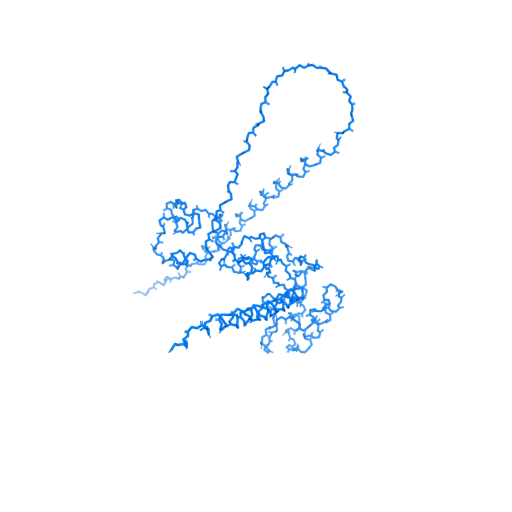693 C C . LEU A 1 231 ? -4.627 2.299 1.540 1.00 96.38 231 LEU A C 1
ATOM 1695 O O . LEU A 1 231 ? -3.574 2.024 2.113 1.00 96.38 231 LEU A O 1
ATOM 1699 N N . CYS A 1 232 ? -5.614 2.955 2.152 1.00 94.56 232 CYS A N 1
ATOM 1700 C CA . CYS A 1 232 ? -5.580 3.198 3.589 1.00 94.56 232 CYS A CA 1
ATOM 1701 C C . CYS A 1 232 ? -5.591 1.864 4.356 1.00 94.56 232 CYS A C 1
ATOM 1703 O O . CYS A 1 232 ? -5.956 0.803 3.835 1.00 94.56 232 CYS A O 1
ATOM 1705 N N . ARG A 1 233 ? -5.194 1.895 5.627 1.00 92.81 233 ARG A N 1
ATOM 1706 C CA . ARG A 1 233 ? -5.053 0.685 6.436 1.00 92.81 233 ARG A CA 1
ATOM 1707 C C . ARG A 1 233 ? -6.371 -0.062 6.618 1.00 92.81 233 ARG A C 1
ATOM 1709 O O . ARG A 1 233 ? -6.338 -1.289 6.648 1.00 92.81 233 ARG A O 1
ATOM 1716 N N . CYS A 1 234 ? -7.491 0.650 6.737 1.00 92.19 234 CYS A N 1
ATOM 1717 C CA . CYS A 1 234 ? -8.808 0.032 6.871 1.00 92.19 234 CYS A CA 1
ATOM 1718 C C . CYS A 1 234 ? -9.159 -0.769 5.606 1.00 92.19 234 CYS A C 1
ATOM 1720 O O . CYS A 1 234 ? -9.272 -1.994 5.672 1.00 92.19 234 CYS A O 1
ATOM 1722 N N . CYS A 1 235 ? -9.150 -0.111 4.441 1.00 93.88 235 CYS A N 1
ATOM 1723 C CA . CYS A 1 235 ? -9.415 -0.748 3.151 1.00 93.88 235 CYS A CA 1
ATOM 1724 C C . CYS A 1 235 ? -8.447 -1.902 2.850 1.00 93.88 235 CYS A C 1
ATOM 1726 O O . CYS A 1 235 ? -8.862 -2.959 2.382 1.00 93.88 235 CYS A O 1
ATOM 1728 N N . HIS A 1 236 ? -7.155 -1.749 3.160 1.00 95.19 236 HIS A N 1
ATOM 1729 C CA . HIS A 1 236 ? -6.184 -2.828 2.973 1.00 95.19 236 HIS A CA 1
ATOM 1730 C C . HIS A 1 236 ? -6.523 -4.066 3.818 1.00 95.19 236 HIS A C 1
ATOM 1732 O O . HIS A 1 236 ? -6.388 -5.197 3.349 1.00 95.19 236 HIS A O 1
ATOM 1738 N N . LEU A 1 237 ? -6.948 -3.884 5.074 1.00 92.50 237 LEU A N 1
ATOM 1739 C CA . LEU A 1 237 ? -7.344 -5.000 5.940 1.00 92.50 237 LEU A CA 1
ATOM 1740 C C . LEU A 1 237 ? -8.600 -5.703 5.420 1.00 92.50 237 LEU A C 1
ATOM 1742 O O . LEU A 1 237 ? -8.651 -6.931 5.451 1.00 92.50 237 LEU A O 1
ATOM 1746 N N . GLU A 1 238 ? -9.571 -4.954 4.904 1.00 93.81 238 GLU A N 1
ATOM 1747 C CA . GLU A 1 238 ? -10.776 -5.517 4.289 1.00 93.81 238 GLU A CA 1
ATOM 1748 C C . GLU A 1 238 ? -10.452 -6.348 3.048 1.00 93.81 238 GLU A C 1
ATOM 1750 O O . GLU A 1 238 ? -10.893 -7.493 2.947 1.00 93.81 238 GLU A O 1
ATOM 1755 N N . VAL A 1 239 ? -9.635 -5.814 2.133 1.00 95.44 239 VAL A N 1
ATOM 1756 C CA . VAL A 1 239 ? -9.189 -6.537 0.931 1.00 95.44 239 VAL A CA 1
ATOM 1757 C C . VAL A 1 239 ? -8.399 -7.790 1.316 1.00 95.44 239 VAL A C 1
ATOM 1759 O O . VAL A 1 239 ? -8.673 -8.875 0.803 1.00 95.44 239 VAL A O 1
ATOM 1762 N N . THR A 1 240 ? -7.476 -7.678 2.277 1.00 94.25 240 THR A N 1
ATOM 1763 C CA . THR A 1 240 ? -6.685 -8.821 2.765 1.00 94.25 240 THR A CA 1
ATOM 1764 C C . THR A 1 240 ? -7.577 -9.902 3.378 1.00 94.25 240 THR A C 1
ATOM 1766 O O . THR A 1 240 ? -7.355 -11.091 3.145 1.00 94.25 240 THR A O 1
ATOM 1769 N N . LYS A 1 241 ? -8.597 -9.510 4.154 1.00 95.69 241 LYS A N 1
ATOM 1770 C CA . LYS A 1 241 ? -9.557 -10.444 4.755 1.00 95.69 241 LYS A CA 1
ATOM 1771 C C . LYS A 1 241 ? -10.364 -11.164 3.676 1.00 95.69 241 LYS A C 1
ATOM 1773 O O . LYS A 1 241 ? -10.376 -12.391 3.672 1.00 95.69 241 LYS A O 1
ATOM 1778 N N . LYS A 1 242 ? -10.941 -10.421 2.723 1.00 96.00 242 LYS A N 1
ATOM 1779 C CA . LYS A 1 242 ? -11.696 -10.986 1.591 1.00 96.00 242 LYS A CA 1
ATOM 1780 C C . LYS A 1 242 ? -10.863 -12.010 0.814 1.00 96.00 242 LYS A C 1
ATOM 1782 O O . LYS A 1 242 ? -11.327 -13.122 0.587 1.00 96.00 242 LYS A O 1
ATOM 1787 N N . LEU A 1 243 ? -9.611 -11.676 0.489 1.00 94.44 243 LEU A N 1
ATOM 1788 C CA . LEU A 1 243 ? -8.700 -12.594 -0.201 1.00 94.44 243 LEU A CA 1
ATOM 1789 C C . LEU A 1 243 ? -8.373 -13.839 0.640 1.00 94.44 243 LEU A C 1
ATOM 1791 O O . LEU A 1 243 ? -8.296 -14.948 0.116 1.00 94.44 243 LEU A O 1
ATOM 1795 N N . SER A 1 244 ? -8.162 -13.669 1.947 1.00 95.50 244 SER A N 1
ATOM 1796 C CA . SER A 1 244 ? -7.907 -14.785 2.864 1.00 95.50 244 SER A CA 1
ATOM 1797 C C . SER A 1 244 ? -9.080 -15.762 2.898 1.00 95.50 244 SER A C 1
ATOM 1799 O O . SER A 1 244 ? -8.873 -16.972 2.813 1.00 95.50 244 SER A O 1
ATOM 1801 N N . ASP A 1 245 ? -10.307 -15.249 2.966 1.00 96.19 245 ASP A N 1
ATOM 1802 C CA . ASP A 1 245 ? -11.510 -16.076 3.023 1.00 96.19 245 ASP A CA 1
ATOM 1803 C C . ASP A 1 245 ? -11.757 -16.800 1.690 1.00 96.19 245 ASP A C 1
ATOM 1805 O O . ASP A 1 245 ? -11.952 -18.014 1.693 1.00 96.19 245 ASP A O 1
ATOM 1809 N N . GLN A 1 246 ? -11.586 -16.122 0.548 1.00 94.62 246 GLN A N 1
ATOM 1810 C CA . GLN A 1 246 ? -11.642 -16.755 -0.780 1.00 94.62 246 GLN A CA 1
ATOM 1811 C C . GLN A 1 246 ? -10.659 -17.926 -0.913 1.00 94.62 246 GLN A C 1
ATOM 1813 O O . GLN A 1 246 ? -11.031 -19.009 -1.362 1.00 94.62 246 GLN A O 1
ATOM 1818 N N . ARG A 1 247 ? -9.414 -17.750 -0.454 1.00 94.69 247 ARG A N 1
ATOM 1819 C CA . ARG A 1 247 ? -8.392 -18.808 -0.498 1.00 94.69 247 ARG A CA 1
ATOM 1820 C C . ARG A 1 247 ? -8.726 -19.997 0.398 1.00 94.69 247 ARG A C 1
ATOM 1822 O O . ARG A 1 247 ? -8.380 -21.129 0.063 1.00 94.69 247 ARG A O 1
ATOM 1829 N N . LYS A 1 248 ? -9.352 -19.763 1.555 1.00 95.94 248 LYS A N 1
ATOM 1830 C CA . LYS A 1 248 ? -9.798 -20.855 2.435 1.00 95.94 248 LYS A CA 1
ATOM 1831 C C . LYS A 1 248 ? -10.881 -21.680 1.752 1.00 95.94 248 LYS A C 1
ATOM 1833 O O . LYS A 1 248 ? -10.796 -22.905 1.784 1.00 95.94 248 LYS A O 1
ATOM 1838 N N . GLU A 1 249 ? -11.853 -21.026 1.123 1.00 94.94 249 GLU A N 1
ATOM 1839 C CA . GLU A 1 249 ? -12.931 -21.712 0.408 1.00 94.94 249 GLU A CA 1
ATOM 1840 C C . GLU A 1 249 ? -12.409 -22.470 -0.819 1.00 94.94 249 GLU A C 1
ATOM 1842 O O . GLU A 1 249 ? -12.734 -23.642 -1.004 1.00 94.94 249 GLU A O 1
ATOM 1847 N N . GLU A 1 250 ? -11.496 -21.882 -1.592 1.00 93.75 250 GLU A N 1
ATOM 1848 C CA . GLU A 1 250 ? -10.835 -22.572 -2.705 1.00 93.75 250 GLU A CA 1
ATOM 1849 C C . GLU A 1 250 ? -10.034 -23.797 -2.238 1.00 93.75 250 GLU A C 1
ATOM 1851 O O . GLU A 1 250 ? -10.108 -24.871 -2.839 1.00 93.75 250 GLU A O 1
ATOM 1856 N N . LYS A 1 251 ? -9.321 -23.689 -1.110 1.00 94.56 251 LYS A N 1
ATOM 1857 C CA . LYS A 1 251 ? -8.613 -24.829 -0.512 1.00 94.56 251 LYS A CA 1
ATOM 1858 C C . LYS A 1 251 ? -9.573 -25.937 -0.064 1.00 94.56 251 LYS A C 1
ATOM 1860 O O . LYS A 1 251 ? -9.252 -27.117 -0.192 1.00 94.56 251 LYS A O 1
ATOM 1865 N N . LYS A 1 252 ? -10.744 -25.586 0.477 1.00 95.56 252 LYS A N 1
ATOM 1866 C CA . LYS A 1 252 ? -11.771 -26.575 0.838 1.00 95.56 252 LYS A CA 1
ATOM 1867 C C . LYS A 1 252 ? -12.315 -27.273 -0.407 1.00 95.56 252 LYS A C 1
ATOM 1869 O O . LYS A 1 252 ? -12.389 -28.499 -0.411 1.00 95.56 252 LYS A O 1
ATOM 1874 N N . ARG A 1 253 ? -12.631 -26.509 -1.459 1.00 94.69 253 ARG A N 1
ATOM 1875 C CA . ARG A 1 253 ? -13.140 -27.030 -2.734 1.00 94.69 253 ARG A CA 1
ATOM 1876 C C . ARG A 1 253 ? -12.143 -27.983 -3.392 1.00 94.69 253 ARG A C 1
ATOM 1878 O O . ARG A 1 253 ? -12.488 -29.129 -3.645 1.00 94.69 253 ARG A O 1
ATOM 1885 N N . THR A 1 254 ? -10.892 -27.560 -3.553 1.00 94.25 254 THR A N 1
ATOM 1886 C CA . THR A 1 254 ? -9.825 -28.396 -4.140 1.00 94.25 254 THR A CA 1
ATOM 1887 C C . THR A 1 254 ? -9.588 -29.680 -3.343 1.00 94.25 254 THR A C 1
ATOM 1889 O O . THR A 1 254 ? -9.435 -30.749 -3.928 1.00 94.25 254 THR A O 1
ATOM 1892 N N . LYS A 1 255 ? -9.634 -29.621 -2.004 1.00 94.81 255 LYS A N 1
ATOM 1893 C CA . LYS A 1 255 ? -9.532 -30.820 -1.157 1.00 94.81 255 LYS A CA 1
ATOM 1894 C C . LYS A 1 255 ? -10.733 -31.759 -1.321 1.00 94.81 255 LYS A C 1
ATOM 1896 O O . LYS A 1 255 ? -10.561 -32.975 -1.276 1.00 94.81 255 LYS A O 1
ATOM 1901 N N . ALA A 1 256 ? -11.944 -31.225 -1.481 1.00 93.69 256 ALA A N 1
ATOM 1902 C CA . ALA A 1 256 ? -13.133 -32.033 -1.750 1.00 93.69 256 ALA A CA 1
ATOM 1903 C C . ALA A 1 256 ? -13.059 -32.695 -3.138 1.00 93.69 256 ALA A C 1
ATOM 1905 O O . ALA A 1 256 ? -13.284 -33.897 -3.245 1.00 93.69 256 ALA A O 1
ATOM 1906 N N . GLU A 1 257 ? -12.655 -31.948 -4.168 1.00 92.75 257 GLU A N 1
ATOM 1907 C CA . GLU A 1 257 ? -12.434 -32.457 -5.529 1.00 92.75 257 GLU A CA 1
ATOM 1908 C C . GLU A 1 257 ? -11.374 -33.568 -5.563 1.00 92.75 257 GLU A C 1
ATOM 1910 O O . GLU A 1 257 ? -11.580 -34.600 -6.200 1.00 92.75 257 GLU A O 1
ATOM 1915 N N . GLN A 1 258 ? -10.261 -33.400 -4.838 1.00 92.31 258 GLN A N 1
ATOM 1916 C CA . GLN A 1 258 ? -9.224 -34.429 -4.702 1.00 92.31 258 GLN A CA 1
ATOM 1917 C C . GLN A 1 258 ? -9.772 -35.710 -4.065 1.00 92.31 258 GLN A C 1
ATOM 1919 O O . GLN A 1 258 ? -9.574 -36.788 -4.617 1.00 92.31 258 GLN A O 1
ATOM 1924 N N . LYS A 1 259 ? -10.545 -35.601 -2.976 1.00 91.94 259 LYS A N 1
ATOM 1925 C CA . LYS A 1 259 ? -11.178 -36.765 -2.332 1.00 91.94 259 LYS A CA 1
ATOM 1926 C C . LYS A 1 259 ? -12.143 -37.511 -3.256 1.00 91.94 259 LYS A C 1
ATOM 1928 O O . LYS A 1 259 ? -12.236 -38.732 -3.176 1.00 91.94 259 LYS A O 1
ATOM 1933 N N . VAL A 1 260 ? -12.887 -36.797 -4.104 1.00 91.62 260 VAL A N 1
ATOM 1934 C CA . VAL A 1 260 ? -13.784 -37.424 -5.091 1.00 91.62 260 VAL A CA 1
ATOM 1935 C C . VAL A 1 260 ? -12.971 -38.186 -6.140 1.00 91.62 260 VAL A C 1
ATOM 1937 O O . VAL A 1 260 ? -13.288 -39.339 -6.424 1.00 91.62 260 VAL A O 1
ATOM 1940 N N . LYS A 1 261 ? -11.888 -37.588 -6.655 1.00 87.94 261 LYS A N 1
ATOM 1941 C CA . LYS A 1 261 ? -10.978 -38.244 -7.611 1.00 87.94 261 LYS A CA 1
ATOM 1942 C C . LYS A 1 261 ? -10.305 -39.488 -7.019 1.00 87.94 261 LYS A C 1
ATOM 1944 O O . LYS A 1 261 ? -10.237 -40.513 -7.687 1.00 87.94 261 LYS A O 1
ATOM 1949 N N . GLU A 1 262 ? -9.861 -39.424 -5.764 1.00 86.38 262 GLU A N 1
ATOM 1950 C CA . GLU A 1 262 ? -9.269 -40.565 -5.048 1.00 86.38 262 GLU A CA 1
ATOM 1951 C C . GLU A 1 262 ? -10.274 -41.713 -4.859 1.00 86.38 262 GLU A C 1
ATOM 1953 O O . GLU A 1 262 ? -9.939 -42.869 -5.113 1.00 86.38 262 GLU A O 1
ATOM 1958 N N . LYS A 1 263 ? -11.528 -41.408 -4.489 1.00 82.12 263 LYS A N 1
ATOM 1959 C CA . LYS A 1 263 ? -12.595 -42.418 -4.363 1.00 82.12 263 LYS A CA 1
ATOM 1960 C C . LYS A 1 263 ? -12.984 -43.059 -5.698 1.00 82.12 263 LYS A C 1
ATOM 1962 O O . LYS A 1 263 ? -13.283 -44.248 -5.715 1.00 82.12 263 LYS A O 1
ATOM 1967 N N . GLY A 1 264 ? -12.986 -42.296 -6.794 1.00 75.19 264 GLY A N 1
ATOM 1968 C CA . GLY A 1 264 ? -13.238 -42.832 -8.137 1.00 75.19 264 GLY A CA 1
ATOM 1969 C C . GLY A 1 264 ? -12.159 -43.827 -8.570 1.00 75.19 264 GLY A C 1
ATOM 1970 O O . GLY A 1 264 ? -12.477 -44.935 -8.988 1.00 75.19 264 GLY A O 1
ATOM 1971 N N . LYS A 1 265 ? -10.884 -43.482 -8.353 1.00 70.31 265 LYS A N 1
ATOM 1972 C CA . LYS A 1 265 ? -9.737 -44.325 -8.725 1.00 70.31 265 LYS A CA 1
ATOM 1973 C C . LYS A 1 265 ? -9.655 -45.636 -7.926 1.00 70.31 265 LYS A C 1
ATOM 1975 O O . LYS A 1 265 ? -9.219 -46.647 -8.460 1.00 70.31 265 LYS A O 1
ATOM 1980 N N . ALA A 1 266 ? -10.108 -45.641 -6.670 1.00 68.19 266 ALA A N 1
ATOM 1981 C CA . ALA A 1 266 ? -10.186 -46.856 -5.852 1.00 68.19 266 ALA A CA 1
ATOM 1982 C C . ALA A 1 266 ? -11.265 -47.850 -6.328 1.00 68.19 266 ALA A C 1
ATOM 1984 O O . ALA A 1 266 ? -11.183 -49.031 -6.007 1.00 68.19 266 ALA A O 1
ATOM 1985 N N . LYS A 1 267 ? -12.271 -47.391 -7.085 1.00 59.97 267 LYS A N 1
ATOM 1986 C CA . LYS A 1 267 ? -13.373 -48.233 -7.572 1.00 59.97 267 LYS A CA 1
ATOM 1987 C C . LYS A 1 267 ? -13.061 -48.919 -8.910 1.00 59.97 267 LYS A C 1
ATOM 1989 O O . LYS A 1 267 ? -13.618 -49.973 -9.179 1.00 59.97 267 LYS A O 1
ATOM 1994 N N . GLU A 1 268 ? -12.162 -48.354 -9.717 1.00 59.00 268 GLU A N 1
ATOM 1995 C CA . GLU A 1 268 ? -11.728 -48.924 -11.007 1.00 59.00 268 GLU A CA 1
ATOM 1996 C C . GLU A 1 268 ? -10.602 -49.969 -10.871 1.00 59.00 268 GLU A C 1
ATOM 1998 O O . GLU A 1 268 ? -10.384 -50.751 -11.786 1.00 59.00 268 GLU A O 1
ATOM 2003 N N . GLY A 1 269 ? -9.897 -50.018 -9.733 1.00 56.81 269 GLY A N 1
ATOM 2004 C CA . GLY A 1 269 ? -8.809 -50.977 -9.484 1.00 56.81 269 GLY A CA 1
ATOM 2005 C C . GLY A 1 269 ? -9.213 -52.295 -8.807 1.00 56.81 269 GLY A C 1
ATOM 2006 O O . GLY A 1 269 ? -8.327 -53.048 -8.426 1.00 56.81 269 GLY A O 1
ATOM 2007 N N . GLY A 1 270 ? -10.510 -52.552 -8.591 1.00 53.41 270 GLY A N 1
ATOM 2008 C CA . GLY A 1 270 ? -11.010 -53.675 -7.775 1.00 53.41 270 GLY A CA 1
ATOM 2009 C C . GLY A 1 270 ? -11.761 -54.777 -8.537 1.00 53.41 270 GLY A C 1
ATOM 2010 O O . GLY A 1 270 ? -12.502 -55.525 -7.911 1.00 53.41 270 GLY A O 1
ATOM 2011 N N . SER A 1 271 ? -11.631 -54.854 -9.865 1.00 49.69 271 SER A N 1
ATOM 2012 C CA . SER A 1 271 ? -12.383 -55.781 -10.732 1.00 49.69 271 SER A CA 1
ATOM 2013 C C . SER A 1 271 ? -11.491 -56.661 -11.616 1.00 49.69 271 SER A C 1
ATOM 2015 O O . SER A 1 271 ? -11.760 -56.806 -12.808 1.00 49.69 271 SER A O 1
ATOM 2017 N N . GLY A 1 272 ? -10.422 -57.232 -11.066 1.00 53.09 272 GLY A N 1
ATOM 2018 C CA . GLY A 1 272 ? -9.618 -58.215 -11.790 1.00 53.09 272 GLY A CA 1
ATOM 2019 C C . GLY A 1 272 ? -8.718 -59.007 -10.857 1.00 53.09 272 GLY A C 1
ATOM 2020 O O . GLY A 1 272 ? -7.592 -58.586 -10.649 1.00 53.09 272 GLY A O 1
ATOM 2021 N N . GLU A 1 273 ? -9.260 -60.082 -10.276 1.00 49.97 273 GLU A N 1
ATOM 2022 C CA . GLU A 1 273 ? -8.575 -61.324 -9.863 1.00 49.97 273 GLU A CA 1
ATOM 2023 C C . GLU A 1 273 ? -9.585 -62.209 -9.099 1.00 49.97 273 GLU A C 1
ATOM 2025 O O . GLU A 1 273 ? -9.620 -62.230 -7.874 1.00 49.97 273 GLU A O 1
ATOM 2030 N N . GLU A 1 274 ? -10.449 -62.907 -9.841 1.00 48.41 274 GLU A N 1
ATOM 2031 C CA . GLU A 1 274 ? -11.065 -64.173 -9.414 1.00 48.41 274 GLU A CA 1
ATOM 2032 C C . GLU A 1 274 ? -11.047 -65.099 -10.642 1.00 48.41 274 GLU A C 1
ATOM 2034 O O . GLU A 1 274 ? -11.894 -64.980 -11.529 1.00 48.41 274 GLU A O 1
ATOM 2039 N N . GLU A 1 275 ? -10.028 -65.960 -10.718 1.00 43.78 275 GLU A N 1
ATOM 2040 C CA . GLU A 1 275 ? -9.991 -67.188 -11.528 1.00 43.78 275 GLU A CA 1
ATOM 2041 C C . GLU A 1 275 ? -9.494 -68.335 -10.640 1.00 43.78 275 GLU A C 1
ATOM 2043 O O . GLU A 1 275 ? -8.539 -68.100 -9.859 1.00 43.78 275 GLU A O 1
#

Sequence (275 aa):
QHGMKQGPKPKKEAIARRLAGLRHAQNAEAALQSNAATRATTKAKASSSSSLSSSSAASSSATPPTTPSVVPSPSPSRFDVARAGFIGNNEVLESCRWCAGPLPKQARSFCCPGCVHEHMLRTSGSYVRKALEVRDNGVCALCSLDCKALIKELHGAIEANNATKDREGAMQLINKHLAASSSTAGLENKLKLSRSRRAIKLQKGSVWQADHITPVVSGGGSCDLSNIRTLCRCCHLEVTKKLSDQRKEEKKRTKAEQKVKEKGKAKEGGSGEEE